Protein AF-A0AAU9WFD3-F1 (afdb_monomer)

Sequence (283 aa):
MDPLYLQWIHRYAFGHEILRGDVVNKHAELSRRIHCKEKLAIPGEMCPKLFSEISSCDLTEDGFSCPDIRRKGNTTLRQAQLVLTRILRVFDLISRKHNMPYWVRSGSLIGAIRHNGFIPWDDDIDIEIPLMYYIDFFEKFSRELPDDMFFQTTRTDVNYTYRLPKSLFNIWSVSDQRVGLHHHPRLPKVRDRSSCYKFCLKRGCAYHDGLQLDIFVVDSIPWGIFPLREMTFEGFNILVPNNWKSMIAAEYPQFMDLPEKELRLPKNMDIDPVHGCEELSKK

pLDDT: mean 85.44, std 13.97, range [40.59, 98.69]

Structure (mmCIF, N/CA/C/O backbone):
data_AF-A0AAU9WFD3-F1
#
_entry.id   AF-A0AAU9WFD3-F1
#
loop_
_atom_site.group_PDB
_atom_site.id
_atom_site.type_symbol
_atom_site.label_atom_id
_atom_site.label_alt_id
_atom_site.label_comp_id
_atom_site.label_asym_id
_atom_site.label_entity_id
_atom_site.label_seq_id
_atom_site.pdbx_PDB_ins_code
_atom_site.Cartn_x
_atom_site.Cartn_y
_atom_site.Cartn_z
_atom_site.occupancy
_atom_site.B_iso_or_equiv
_atom_site.auth_seq_id
_atom_site.auth_comp_id
_atom_site.auth_asym_id
_atom_site.auth_atom_id
_atom_site.pdbx_PDB_model_num
ATOM 1 N N . MET A 1 1 ? 14.184 -1.573 -24.171 1.00 56.62 1 MET A N 1
ATOM 2 C CA . MET A 1 1 ? 15.155 -1.566 -23.056 1.00 56.62 1 MET A CA 1
ATOM 3 C C . MET A 1 1 ? 16.338 -2.439 -23.438 1.00 56.62 1 MET A C 1
ATOM 5 O O . MET A 1 1 ? 16.120 -3.471 -24.060 1.00 56.62 1 MET A O 1
ATOM 9 N N . ASP A 1 2 ? 17.553 -2.006 -23.112 1.00 63.75 2 ASP A N 1
ATOM 10 C CA . ASP A 1 2 ? 18.796 -2.744 -23.371 1.00 63.75 2 ASP A CA 1
ATOM 11 C C . ASP A 1 2 ? 18.835 -4.051 -22.544 1.00 63.75 2 ASP A C 1
ATOM 13 O O . ASP A 1 2 ? 18.696 -3.982 -21.320 1.00 63.75 2 ASP A O 1
ATOM 17 N N . PRO A 1 3 ? 19.021 -5.236 -23.159 1.00 65.94 3 PRO A N 1
ATOM 18 C CA . PRO A 1 3 ? 19.163 -6.509 -22.447 1.00 65.94 3 PRO A CA 1
ATOM 19 C C . PRO A 1 3 ? 20.217 -6.501 -21.330 1.00 65.94 3 PRO A C 1
ATOM 21 O O . PRO A 1 3 ? 20.021 -7.171 -20.315 1.00 65.94 3 PRO A O 1
ATOM 24 N N . LEU A 1 4 ? 21.298 -5.725 -21.466 1.00 63.53 4 LEU A N 1
ATOM 25 C CA . LEU A 1 4 ? 22.323 -5.582 -20.427 1.00 63.53 4 LEU A CA 1
ATOM 26 C C . LEU A 1 4 ? 21.805 -4.806 -19.214 1.00 63.53 4 LEU A C 1
ATOM 28 O O . LEU A 1 4 ? 22.110 -5.170 -18.080 1.00 63.53 4 LEU A O 1
ATOM 32 N N . TYR A 1 5 ? 20.968 -3.791 -19.433 1.00 65.31 5 TYR A N 1
ATOM 33 C CA . TYR A 1 5 ? 20.292 -3.060 -18.360 1.00 65.31 5 TYR A CA 1
ATOM 34 C C . TYR A 1 5 ? 19.281 -3.951 -17.624 1.00 65.31 5 TYR A C 1
ATOM 36 O O . TYR A 1 5 ? 19.165 -3.876 -16.404 1.00 65.31 5 TYR A O 1
ATOM 44 N N . LEU A 1 6 ? 18.610 -4.865 -18.333 1.00 62.72 6 LEU A N 1
ATOM 45 C CA . LEU A 1 6 ? 17.705 -5.836 -17.706 1.00 62.72 6 LEU A CA 1
ATOM 46 C C . LEU A 1 6 ? 18.458 -6.862 -16.866 1.00 62.72 6 LEU A C 1
ATOM 48 O O . LEU A 1 6 ? 18.094 -7.115 -15.719 1.00 62.72 6 LEU A O 1
ATOM 52 N N . GLN A 1 7 ? 19.534 -7.423 -17.417 1.00 63.31 7 GLN A N 1
ATOM 53 C CA . GLN A 1 7 ? 20.422 -8.308 -16.670 1.00 63.31 7 GLN A CA 1
ATOM 54 C C . GLN A 1 7 ? 21.032 -7.589 -15.465 1.00 63.31 7 GLN A C 1
ATOM 56 O O . GLN A 1 7 ? 21.187 -8.208 -14.415 1.00 63.31 7 GLN A O 1
ATOM 61 N N . TRP A 1 8 ? 21.320 -6.290 -15.585 1.00 68.94 8 TRP A N 1
ATOM 62 C CA . TRP A 1 8 ? 21.744 -5.452 -14.470 1.00 68.94 8 TRP A CA 1
ATOM 63 C C . TRP A 1 8 ? 20.639 -5.335 -13.412 1.00 68.94 8 TRP A C 1
ATOM 65 O O . TRP A 1 8 ? 20.885 -5.701 -12.270 1.00 68.94 8 TRP A O 1
ATOM 75 N N . ILE A 1 9 ? 19.401 -4.953 -13.751 1.00 68.75 9 ILE A N 1
ATOM 76 C CA . ILE A 1 9 ? 18.326 -4.877 -12.744 1.00 68.75 9 ILE A CA 1
ATOM 77 C C . ILE A 1 9 ? 18.100 -6.239 -12.081 1.00 68.75 9 ILE A C 1
ATOM 79 O O . ILE A 1 9 ? 18.083 -6.305 -10.861 1.00 68.75 9 ILE A O 1
ATOM 83 N N . HIS A 1 10 ? 17.988 -7.337 -12.831 1.00 67.31 10 HIS A N 1
ATOM 84 C CA . HIS A 1 10 ? 17.802 -8.664 -12.229 1.00 67.31 10 HIS A CA 1
ATOM 85 C C . HIS A 1 10 ? 18.961 -9.050 -11.296 1.00 67.31 10 HIS A C 1
ATOM 87 O O . HIS A 1 10 ? 18.736 -9.570 -10.203 1.00 67.31 10 HIS A O 1
ATOM 93 N N . ARG A 1 11 ? 20.205 -8.752 -11.694 1.00 63.00 11 ARG A N 1
ATOM 94 C CA . ARG A 1 11 ? 21.406 -9.045 -10.901 1.00 63.00 11 ARG A CA 1
ATOM 95 C C . ARG A 1 11 ? 21.555 -8.137 -9.676 1.00 63.00 11 ARG A C 1
ATOM 97 O O . ARG A 1 11 ? 22.097 -8.588 -8.679 1.00 63.00 11 ARG A O 1
ATOM 104 N N . TYR A 1 12 ? 21.085 -6.892 -9.713 1.00 62.62 12 TYR A N 1
ATOM 105 C CA . TYR A 1 12 ? 21.300 -5.917 -8.632 1.00 62.62 12 TYR A CA 1
ATOM 106 C C . TYR A 1 12 ? 20.066 -5.658 -7.759 1.00 62.62 12 TYR A C 1
ATOM 108 O O . TYR A 1 12 ? 20.216 -5.259 -6.608 1.00 62.62 12 TYR A O 1
ATOM 116 N N . ALA A 1 13 ? 18.854 -5.904 -8.259 1.00 59.38 13 ALA A N 1
ATOM 117 C CA . ALA A 1 13 ? 17.634 -5.841 -7.458 1.00 59.38 13 ALA A CA 1
ATOM 118 C C . ALA A 1 13 ? 17.527 -7.029 -6.490 1.00 59.38 13 ALA A C 1
ATOM 120 O O . ALA A 1 13 ? 17.021 -6.855 -5.386 1.00 59.38 13 ALA A O 1
ATOM 121 N N . PHE A 1 14 ? 18.033 -8.207 -6.887 1.00 55.06 14 PHE A N 1
ATOM 122 C CA . PHE A 1 14 ? 17.939 -9.445 -6.097 1.00 55.06 14 PHE A CA 1
ATOM 123 C C . PHE A 1 14 ? 19.265 -10.204 -5.917 1.00 55.06 14 PHE A C 1
ATOM 125 O O . PHE A 1 14 ? 19.353 -11.062 -5.044 1.00 55.06 14 PHE A O 1
ATOM 132 N N . GLY A 1 15 ? 20.288 -9.942 -6.741 1.00 44.19 15 GLY A N 1
ATOM 133 C CA . GLY A 1 15 ? 21.426 -10.858 -6.924 1.00 44.19 15 GLY A CA 1
ATOM 134 C C . GLY A 1 15 ? 22.659 -10.645 -6.042 1.00 44.19 15 GLY A C 1
ATOM 135 O O . GLY A 1 15 ? 23.594 -11.428 -6.141 1.00 44.19 15 GLY A O 1
ATOM 136 N N . HIS A 1 16 ? 22.676 -9.671 -5.143 1.00 41.72 16 HIS A N 1
ATOM 137 C CA . HIS A 1 16 ? 23.606 -9.656 -4.014 1.00 41.72 16 HIS A CA 1
ATOM 138 C C . HIS A 1 16 ? 22.831 -9.080 -2.853 1.00 41.72 16 HIS A C 1
ATOM 140 O O . HIS A 1 16 ? 22.435 -7.927 -2.961 1.00 41.72 16 HIS A O 1
ATOM 146 N N . GLU A 1 17 ? 22.551 -9.920 -1.849 1.00 45.47 17 GLU A N 1
ATOM 147 C CA . GLU A 1 17 ? 21.955 -9.577 -0.555 1.00 45.47 17 GLU A CA 1
ATOM 148 C C . GLU A 1 17 ? 21.161 -8.265 -0.602 1.00 45.47 17 GLU A C 1
ATOM 150 O O . GLU A 1 17 ? 21.755 -7.194 -0.461 1.00 45.47 17 GLU A O 1
ATOM 155 N N . ILE A 1 18 ? 19.817 -8.325 -0.721 1.00 49.19 18 ILE A N 1
ATOM 156 C CA . ILE A 1 18 ? 18.984 -7.293 -0.065 1.00 49.19 18 ILE A CA 1
ATOM 157 C C . ILE A 1 18 ? 19.705 -7.050 1.245 1.00 49.19 18 ILE A C 1
ATOM 159 O O . ILE A 1 18 ? 19.868 -8.034 1.968 1.00 49.19 18 ILE A O 1
ATOM 163 N N . LEU A 1 19 ? 20.270 -5.856 1.457 1.00 43.94 19 LEU A N 1
ATOM 164 C CA . LEU A 1 19 ? 21.196 -5.621 2.559 1.00 43.94 19 LEU A CA 1
ATOM 165 C C . LEU A 1 19 ? 20.401 -5.850 3.848 1.00 43.94 19 LEU A C 1
ATOM 167 O O . LEU A 1 19 ? 19.782 -4.932 4.387 1.00 43.94 19 LEU A O 1
ATOM 171 N N . ARG A 1 20 ? 20.361 -7.111 4.298 1.00 43.75 20 ARG A N 1
ATOM 172 C CA . ARG A 1 20 ? 19.701 -7.620 5.494 1.00 43.75 20 ARG A CA 1
ATOM 173 C C . ARG A 1 20 ? 20.596 -7.167 6.631 1.00 43.75 20 ARG A C 1
ATOM 175 O O . ARG A 1 20 ? 21.380 -7.942 7.159 1.00 43.75 20 ARG A O 1
ATOM 182 N N . GLY A 1 21 ? 20.600 -5.872 6.902 1.00 40.59 21 GLY A N 1
ATOM 183 C CA . GLY A 1 21 ? 21.657 -5.293 7.723 1.00 40.59 21 GLY A CA 1
ATOM 184 C C . GLY A 1 21 ? 21.300 -3.956 8.329 1.00 40.59 21 GLY A C 1
ATOM 185 O O . GLY A 1 21 ? 21.542 -3.758 9.512 1.00 40.59 21 GLY A O 1
ATOM 186 N N . ASP A 1 22 ? 20.619 -3.090 7.587 1.00 43.22 22 ASP A N 1
ATOM 187 C CA . ASP A 1 22 ? 20.094 -1.857 8.158 1.00 43.22 22 ASP A CA 1
ATOM 188 C C . ASP A 1 22 ? 18.583 -1.971 8.234 1.00 43.22 22 ASP A C 1
ATOM 190 O O . ASP A 1 22 ? 17.865 -1.416 7.404 1.00 43.22 22 ASP A O 1
ATOM 194 N N . VAL A 1 23 ? 18.079 -2.675 9.249 1.00 50.28 23 VAL A N 1
ATOM 195 C CA . VAL A 1 23 ? 16.722 -2.384 9.699 1.00 50.28 23 VAL A CA 1
ATOM 196 C C . VAL A 1 23 ? 16.737 -0.892 10.042 1.00 50.28 23 VAL A C 1
ATOM 198 O O . VAL A 1 23 ? 17.334 -0.481 11.041 1.00 50.28 23 VAL A O 1
ATOM 201 N N . VAL A 1 24 ? 16.111 -0.060 9.204 1.00 52.28 24 VAL A N 1
ATOM 202 C CA . VAL A 1 24 ? 15.978 1.401 9.377 1.00 52.28 24 VAL A CA 1
ATOM 203 C C . VAL A 1 24 ? 15.056 1.718 10.577 1.00 52.28 24 VAL A C 1
ATOM 205 O O . VAL A 1 24 ? 14.385 2.738 10.641 1.00 52.28 24 VAL A O 1
ATOM 208 N N . ASN A 1 25 ? 15.028 0.850 11.590 1.00 55.38 25 ASN A N 1
ATOM 209 C CA . ASN A 1 25 ? 14.124 0.932 12.721 1.00 55.38 25 ASN A CA 1
ATOM 210 C C . ASN A 1 25 ? 14.578 1.929 13.775 1.00 55.38 25 ASN A C 1
ATOM 212 O O . ASN A 1 25 ? 13.722 2.436 14.477 1.00 55.38 25 ASN A O 1
ATOM 216 N N . LYS A 1 26 ? 15.865 2.281 13.912 1.00 62.06 26 LYS A N 1
ATOM 217 C CA . LYS A 1 26 ? 16.261 3.188 15.013 1.00 62.06 26 LYS A CA 1
ATOM 218 C C . LYS A 1 26 ? 15.554 4.545 14.943 1.00 62.06 26 LYS A C 1
ATOM 220 O O . LYS A 1 26 ? 15.085 5.044 15.962 1.00 62.06 26 LYS A O 1
ATOM 225 N N . HIS A 1 27 ? 15.456 5.131 13.749 1.00 62.72 27 HIS A N 1
ATOM 226 C CA . HIS A 1 27 ? 14.764 6.409 13.564 1.00 62.72 27 HIS A CA 1
ATOM 227 C C . HIS A 1 27 ? 13.246 6.258 13.667 1.00 62.72 27 HIS A C 1
ATOM 229 O O . HIS A 1 27 ? 12.604 7.075 14.322 1.00 62.72 27 HIS A O 1
ATOM 235 N N . ALA A 1 28 ? 12.689 5.201 13.080 1.00 64.44 28 ALA A N 1
ATOM 236 C CA . ALA A 1 28 ? 11.254 4.973 13.056 1.00 64.44 28 ALA A CA 1
ATOM 237 C C . ALA A 1 28 ? 10.694 4.548 14.427 1.00 64.44 28 ALA A C 1
ATOM 239 O O . ALA A 1 28 ? 9.653 5.037 14.852 1.00 64.44 28 ALA A O 1
ATOM 240 N N . GLU A 1 29 ? 11.418 3.730 15.195 1.00 72.56 29 GLU A N 1
ATOM 241 C CA . GLU A 1 29 ? 11.089 3.385 16.583 1.00 72.56 29 GLU A CA 1
ATOM 242 C C . GLU A 1 29 ? 11.171 4.603 17.502 1.00 72.56 29 GLU A C 1
ATOM 244 O O . GLU A 1 29 ? 10.292 4.798 18.344 1.00 72.56 29 GLU A O 1
ATOM 249 N N . LEU A 1 30 ? 12.204 5.439 17.346 1.00 71.94 30 LEU A N 1
ATOM 250 C CA . LEU A 1 30 ? 12.322 6.681 18.106 1.00 71.94 30 LEU A CA 1
ATOM 251 C C . LEU A 1 30 ? 11.175 7.637 17.762 1.00 71.94 30 LEU A C 1
ATOM 253 O O . LEU A 1 30 ? 10.525 8.162 18.665 1.00 71.94 30 LEU A O 1
ATOM 257 N N . SER A 1 31 ? 10.896 7.823 16.471 1.00 73.00 31 SER A N 1
ATOM 258 C CA . SER A 1 31 ? 9.812 8.682 15.996 1.00 73.00 31 SER A CA 1
ATOM 259 C C . SER A 1 31 ? 8.452 8.182 16.478 1.00 73.00 31 SER A C 1
ATOM 261 O O . SER A 1 31 ? 7.689 8.958 17.048 1.00 73.00 31 SER A O 1
ATOM 263 N N . ARG A 1 32 ? 8.196 6.870 16.397 1.00 78.12 32 ARG A N 1
ATOM 264 C CA . ARG A 1 32 ? 7.007 6.229 16.966 1.00 78.12 32 ARG A CA 1
ATOM 265 C C . ARG A 1 32 ? 6.902 6.536 18.462 1.00 78.12 32 ARG A C 1
ATOM 267 O O . ARG A 1 32 ? 5.897 7.086 18.891 1.00 78.12 32 ARG A O 1
ATOM 274 N N . ARG A 1 33 ? 7.952 6.313 19.262 1.00 78.81 33 ARG A N 1
ATOM 275 C CA . ARG A 1 33 ? 7.938 6.622 20.713 1.00 78.81 33 ARG A CA 1
ATOM 276 C C . ARG A 1 33 ? 7.606 8.083 21.033 1.00 78.81 33 ARG A C 1
ATOM 278 O O . ARG A 1 33 ? 6.971 8.341 22.056 1.00 78.81 33 ARG A O 1
ATOM 285 N N . ILE A 1 34 ? 8.050 9.022 20.199 1.00 83.44 34 ILE A N 1
ATOM 286 C CA . ILE A 1 34 ? 7.764 10.451 20.365 1.00 83.44 34 ILE A CA 1
ATOM 287 C C . ILE A 1 34 ? 6.308 10.740 19.972 1.00 83.44 34 ILE A C 1
ATOM 289 O O . ILE A 1 34 ? 5.548 11.271 20.779 1.00 83.44 34 ILE A O 1
ATOM 293 N N . HIS A 1 35 ? 5.898 10.333 18.770 1.00 87.06 35 HIS A N 1
ATOM 294 C CA . HIS A 1 35 ? 4.606 10.686 18.181 1.00 87.06 35 HIS A CA 1
ATOM 295 C C . HIS A 1 35 ? 3.413 9.923 18.769 1.00 87.06 35 HIS A C 1
ATOM 297 O O . HIS A 1 35 ? 2.300 10.442 18.732 1.00 87.06 35 HIS A O 1
ATOM 303 N N . CYS A 1 36 ? 3.597 8.736 19.361 1.00 88.19 36 CYS A N 1
ATOM 304 C CA . CYS A 1 36 ? 2.484 7.989 19.968 1.00 88.19 36 CYS A CA 1
ATOM 305 C C . CYS A 1 36 ? 1.842 8.706 21.167 1.00 88.19 36 CYS A C 1
ATOM 307 O O . CYS A 1 36 ? 0.765 8.306 21.603 1.00 88.19 36 CYS A O 1
ATOM 309 N N . LYS A 1 37 ? 2.495 9.736 21.725 1.00 87.31 37 LYS A N 1
ATOM 310 C CA . LYS A 1 37 ? 1.947 10.551 22.821 1.00 87.31 37 LYS A CA 1
ATOM 311 C C . LYS A 1 37 ? 0.943 11.601 22.341 1.00 87.31 37 LYS A C 1
ATOM 313 O O . LYS A 1 37 ? 0.194 12.141 23.153 1.00 87.31 37 LYS A O 1
ATOM 318 N N . GLU A 1 38 ? 0.932 11.889 21.044 1.00 89.50 38 GLU A N 1
ATOM 319 C CA . GLU A 1 38 ? 0.032 12.862 20.440 1.00 89.50 38 GLU A CA 1
ATOM 320 C C . GLU A 1 38 ? -1.401 12.324 20.344 1.00 89.50 38 GLU A C 1
ATOM 322 O O . GLU A 1 38 ? -1.645 11.116 20.302 1.00 89.50 38 GLU A O 1
ATOM 327 N N . LYS A 1 39 ? -2.374 13.237 20.269 1.00 86.94 39 LYS A N 1
ATOM 328 C CA . LYS A 1 39 ? -3.783 12.898 20.024 1.00 86.94 39 LYS A CA 1
ATOM 329 C C . LYS A 1 39 ? -4.209 13.352 18.636 1.00 86.94 39 LYS A C 1
ATOM 331 O O . LYS A 1 39 ? -3.939 14.487 18.243 1.00 86.94 39 LYS A O 1
ATOM 336 N N . LEU A 1 40 ? -4.949 12.497 17.937 1.00 87.50 40 LEU A N 1
ATOM 337 C CA . LEU A 1 40 ? -5.597 12.857 16.679 1.00 87.50 40 LEU A CA 1
ATOM 338 C C . LEU A 1 40 ? -6.769 13.820 16.911 1.00 87.50 40 LEU A C 1
ATOM 340 O O . LEU A 1 40 ? -7.361 13.861 17.991 1.00 87.50 40 LEU A O 1
ATOM 344 N N . ALA A 1 41 ? -7.073 14.636 15.899 1.00 86.31 41 ALA A N 1
ATOM 345 C CA . ALA A 1 41 ? -8.308 15.422 15.859 1.00 86.31 41 ALA A CA 1
ATOM 346 C C . ALA A 1 41 ? -9.533 14.553 15.527 1.00 86.31 41 ALA A C 1
ATOM 348 O O . ALA A 1 41 ? -10.650 14.882 15.912 1.00 86.31 41 ALA A O 1
ATOM 349 N N . ILE A 1 42 ? -9.307 13.440 14.832 1.00 85.94 42 ILE A N 1
ATOM 350 C CA . ILE A 1 42 ? -10.320 12.462 14.438 1.00 85.94 42 ILE A CA 1
ATOM 351 C C . ILE A 1 42 ? -10.327 11.253 15.384 1.00 85.94 42 ILE A C 1
ATOM 353 O O . ILE A 1 42 ? -9.318 10.994 16.048 1.00 85.94 42 ILE A O 1
ATOM 357 N N . PRO A 1 43 ? -11.425 10.474 15.433 1.00 88.44 43 PRO A N 1
ATOM 358 C CA . PRO A 1 43 ? -11.433 9.190 16.123 1.00 88.44 43 PRO A CA 1
ATOM 359 C C . PRO A 1 43 ? -10.325 8.272 15.591 1.00 88.44 43 PRO A C 1
ATOM 361 O O . PRO A 1 43 ? -10.263 7.991 14.393 1.00 88.44 43 PRO A O 1
ATOM 364 N N . GLY A 1 44 ? -9.469 7.776 16.483 1.00 89.75 44 GLY A N 1
ATOM 365 C CA . GLY A 1 44 ? -8.355 6.897 16.133 1.00 89.75 44 GLY A CA 1
ATOM 366 C C . GLY A 1 44 ? -7.194 7.005 17.111 1.00 89.75 44 GLY A C 1
ATOM 367 O O . GLY A 1 44 ? -7.248 7.741 18.096 1.00 89.75 44 GLY A O 1
ATOM 368 N N . GLU A 1 45 ? -6.129 6.269 16.814 1.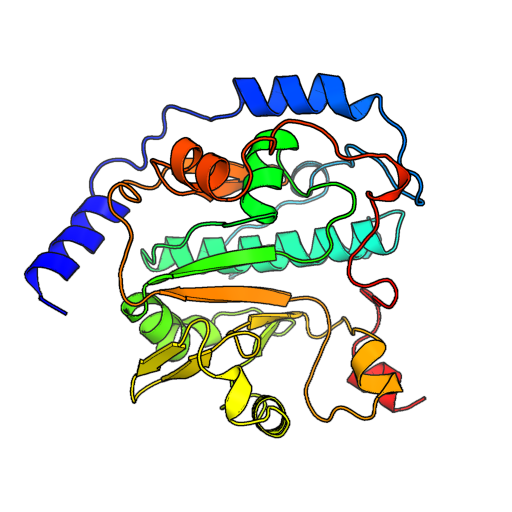00 91.94 45 GLU A N 1
ATOM 369 C CA . GLU A 1 45 ? -4.896 6.239 17.598 1.00 91.94 45 GLU A CA 1
ATOM 370 C C . GLU A 1 45 ? -3.724 6.676 16.714 1.00 91.94 45 GLU A C 1
ATOM 372 O O . GLU A 1 45 ? -3.663 6.310 15.544 1.00 91.94 45 GLU A O 1
ATOM 377 N N . MET A 1 46 ? -2.765 7.423 17.272 1.00 92.06 46 MET A N 1
ATOM 378 C CA . MET A 1 46 ? -1.526 7.779 16.557 1.00 92.06 46 MET A CA 1
ATOM 379 C C . MET A 1 46 ? -0.658 6.556 16.236 1.00 92.06 46 MET A C 1
ATOM 381 O O . MET A 1 46 ? 0.143 6.590 15.309 1.00 92.06 46 MET A O 1
ATOM 385 N N . CYS A 1 47 ? -0.780 5.496 17.034 1.00 92.12 47 CYS A N 1
ATOM 386 C CA . CYS A 1 47 ? 0.021 4.285 16.925 1.00 92.12 47 CYS A CA 1
ATOM 387 C C . CYS A 1 47 ? -0.834 3.062 17.263 1.00 92.12 47 CYS A C 1
ATOM 389 O O . CYS A 1 47 ? -0.675 2.496 18.348 1.00 92.12 47 CYS A O 1
ATOM 391 N N . PRO A 1 48 ? -1.749 2.659 16.370 1.00 94.31 48 PRO A N 1
ATOM 392 C CA . PRO A 1 48 ? -2.536 1.459 16.590 1.00 94.31 48 PRO A CA 1
ATOM 393 C C . PRO A 1 48 ? -1.632 0.220 16.644 1.00 94.31 48 PRO A C 1
ATOM 395 O O . PRO A 1 48 ? -0.487 0.238 16.164 1.00 94.31 48 PRO A O 1
ATOM 398 N N . LYS A 1 49 ? -2.172 -0.875 17.197 1.00 95.12 49 LYS A N 1
ATOM 399 C CA . LYS A 1 49 ? -1.570 -2.210 17.057 1.00 95.12 49 LYS A CA 1
ATOM 400 C C . LYS A 1 49 ? -1.321 -2.495 15.582 1.00 95.12 49 LYS A C 1
ATOM 402 O O . LYS A 1 49 ? -2.247 -2.359 14.777 1.00 95.12 49 LYS A O 1
ATOM 407 N N . LEU A 1 50 ? -0.094 -2.876 15.256 1.00 96.06 50 LEU A N 1
ATOM 408 C CA . LEU A 1 50 ? 0.337 -3.236 13.913 1.00 96.06 50 LEU A CA 1
ATOM 409 C C . LEU A 1 50 ? -0.449 -4.450 13.417 1.00 96.06 50 LEU A C 1
ATOM 411 O O . LEU A 1 50 ? -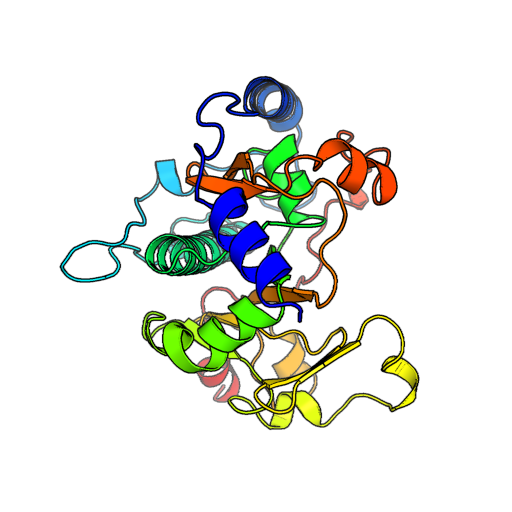0.905 -5.269 14.218 1.00 96.06 50 LEU A O 1
ATOM 415 N N . PHE A 1 51 ? -0.575 -4.604 12.101 1.00 98.12 51 PHE A N 1
ATOM 416 C CA . PHE A 1 51 ? -1.181 -5.804 11.524 1.00 98.12 51 PHE A CA 1
ATOM 417 C C . PHE A 1 51 ? -0.523 -7.079 12.068 1.00 98.12 51 PHE A C 1
ATOM 419 O O . PHE A 1 51 ? -1.239 -7.967 12.530 1.00 98.12 51 PHE A O 1
ATOM 426 N N . SER A 1 52 ? 0.816 -7.143 12.085 1.00 96.81 52 SER A N 1
ATOM 427 C CA . SER A 1 52 ? 1.558 -8.329 12.545 1.00 96.81 52 SER A CA 1
ATOM 428 C C . SER A 1 52 ? 1.366 -8.662 14.033 1.00 96.81 52 SER A C 1
ATOM 430 O O . SER A 1 52 ? 1.573 -9.800 14.445 1.00 96.81 52 SER A O 1
ATOM 432 N N . GLU A 1 53 ? 0.935 -7.691 14.846 1.00 96.75 53 GLU A N 1
ATOM 433 C CA . GLU A 1 53 ? 0.587 -7.901 16.259 1.00 96.75 53 GLU A CA 1
ATOM 434 C C . GLU A 1 53 ? -0.827 -8.486 16.432 1.00 96.75 53 GLU A C 1
ATOM 436 O O . GLU A 1 53 ? -1.194 -8.916 17.527 1.00 96.75 53 GLU A O 1
ATOM 441 N N . ILE A 1 54 ? -1.643 -8.469 15.373 1.00 97.69 54 ILE A N 1
ATOM 442 C CA . ILE A 1 54 ? -3.029 -8.951 15.364 1.00 97.69 54 ILE A CA 1
ATOM 443 C C . ILE A 1 54 ? -3.142 -10.275 14.593 1.00 97.69 54 ILE A C 1
ATOM 445 O O . ILE A 1 54 ? -3.920 -11.140 14.994 1.00 97.69 54 ILE A O 1
ATOM 449 N N . SER A 1 55 ? -2.406 -10.425 13.486 1.00 97.75 55 SER A N 1
ATOM 450 C CA . SER A 1 55 ? -2.446 -11.591 12.597 1.00 97.75 55 SER A CA 1
ATOM 451 C C . SER A 1 55 ? -1.163 -11.738 11.772 1.00 97.75 55 SER A C 1
ATOM 453 O O . SER A 1 55 ? -0.410 -10.786 11.609 1.00 97.75 55 SER A O 1
ATOM 455 N N . SER A 1 56 ? -0.944 -12.911 11.179 1.00 96.56 56 SER A N 1
ATOM 456 C CA . SER A 1 56 ? 0.065 -13.136 10.136 1.00 96.56 56 SER A CA 1
ATOM 457 C C . SER A 1 56 ? -0.504 -12.922 8.727 1.00 96.56 56 SER A C 1
ATOM 459 O O . SER A 1 56 ? -1.723 -12.846 8.546 1.00 96.56 56 SER A O 1
ATOM 461 N N . CYS A 1 57 ? 0.381 -12.787 7.736 1.00 97.12 57 CYS A N 1
ATOM 462 C CA . CYS A 1 57 ? 0.039 -12.792 6.314 1.00 97.12 57 CYS A CA 1
ATOM 463 C C . CYS A 1 57 ? 1.244 -13.269 5.499 1.00 97.12 57 CYS A C 1
ATOM 465 O O . CYS A 1 57 ? 2.197 -12.515 5.273 1.00 97.12 57 CYS A O 1
ATOM 467 N N . ASP A 1 58 ? 1.185 -14.530 5.073 1.00 96.31 58 ASP A N 1
ATOM 468 C CA . ASP A 1 58 ? 2.289 -15.242 4.434 1.00 96.31 58 ASP A CA 1
ATOM 469 C C . ASP A 1 58 ? 1.809 -16.084 3.246 1.00 96.31 58 ASP A C 1
ATOM 471 O O . ASP A 1 58 ? 0.632 -16.435 3.140 1.00 96.31 58 ASP A O 1
ATOM 475 N N . LEU A 1 59 ? 2.735 -16.405 2.341 1.00 94.81 59 LEU A N 1
ATOM 476 C CA . LEU A 1 59 ? 2.505 -17.331 1.237 1.00 94.81 59 LEU A CA 1
ATOM 477 C C . LEU A 1 59 ? 3.025 -18.714 1.640 1.00 94.81 59 LEU A C 1
ATOM 479 O O . LEU A 1 59 ? 4.212 -18.872 1.921 1.00 94.81 59 LEU A O 1
ATOM 483 N N . THR A 1 60 ? 2.129 -19.695 1.670 1.00 92.38 60 THR A N 1
ATOM 484 C CA . THR A 1 60 ? 2.400 -21.091 2.042 1.00 92.38 60 THR A CA 1
ATOM 485 C C . THR A 1 60 ? 2.271 -22.009 0.825 1.00 92.38 60 THR A C 1
ATOM 487 O O . THR A 1 60 ? 1.922 -21.549 -0.265 1.00 92.38 60 THR A O 1
ATOM 490 N N . GLU A 1 61 ? 2.531 -23.308 0.996 1.00 89.56 61 GLU A N 1
ATOM 491 C CA . GLU A 1 61 ? 2.312 -24.311 -0.059 1.00 89.56 61 GLU A CA 1
ATOM 492 C C . GLU A 1 61 ? 0.839 -24.375 -0.504 1.00 89.56 61 GLU A C 1
ATOM 494 O O . GLU A 1 61 ? 0.568 -24.523 -1.694 1.00 89.56 61 GLU A O 1
ATOM 499 N N . ASP A 1 62 ? -0.099 -24.145 0.423 1.00 90.06 62 ASP A N 1
ATOM 500 C CA . ASP A 1 62 ? -1.548 -24.134 0.175 1.00 90.06 62 ASP A CA 1
ATOM 501 C C . ASP A 1 62 ? -2.069 -22.778 -0.351 1.00 90.06 62 ASP A C 1
ATOM 503 O O . ASP A 1 62 ? -3.274 -22.573 -0.506 1.00 90.06 62 ASP A O 1
ATOM 507 N N . GLY A 1 63 ? -1.172 -21.824 -0.624 1.00 92.31 63 GLY A N 1
ATOM 508 C CA . GLY A 1 63 ? -1.508 -20.466 -1.053 1.00 92.31 63 GLY A CA 1
ATOM 509 C C . GLY A 1 63 ? -1.417 -19.431 0.072 1.00 92.31 63 GLY A C 1
ATOM 510 O O . GLY A 1 63 ? -0.634 -19.570 1.016 1.00 92.31 63 GLY A O 1
ATOM 511 N N . PHE A 1 64 ? -2.160 -18.328 -0.057 1.00 94.50 64 PHE A N 1
ATOM 512 C CA . PHE A 1 64 ? -2.079 -17.204 0.882 1.00 94.50 64 PHE A CA 1
ATOM 513 C C . PHE A 1 64 ? -2.753 -17.520 2.218 1.00 94.50 64 PHE A C 1
ATOM 515 O O . PHE A 1 64 ? -3.972 -17.641 2.301 1.00 94.50 64 PHE A O 1
ATOM 522 N N . SER A 1 65 ? -1.969 -17.505 3.292 1.00 95.94 65 SER A N 1
ATOM 523 C CA . SER A 1 65 ? -2.463 -17.441 4.667 1.00 95.94 65 SER A CA 1
ATOM 524 C C . SER A 1 65 ? -2.501 -15.980 5.119 1.00 95.94 65 SER A C 1
ATOM 526 O O . SER A 1 65 ? -1.708 -15.557 5.957 1.00 95.94 65 SER A O 1
ATOM 528 N N . CYS A 1 66 ? -3.409 -15.200 4.529 1.00 96.00 66 CYS A N 1
ATOM 529 C CA . CYS A 1 66 ? -3.580 -13.764 4.767 1.00 96.00 66 CYS A CA 1
ATOM 530 C C . CYS A 1 66 ? -5.051 -13.454 5.075 1.00 96.00 66 CYS A C 1
ATOM 532 O O . CYS A 1 66 ? -5.796 -13.099 4.156 1.00 96.00 66 CYS A O 1
ATOM 534 N N . PRO A 1 67 ? -5.513 -13.611 6.326 1.00 96.69 67 PRO A N 1
ATOM 535 C CA . PRO A 1 67 ? -6.909 -13.386 6.671 1.00 96.69 67 PRO A CA 1
ATOM 536 C C . PRO A 1 67 ? -7.276 -11.902 6.599 1.00 96.69 67 PRO A C 1
ATOM 538 O O . PRO A 1 67 ? -6.482 -11.015 6.917 1.00 96.69 67 PRO A O 1
ATOM 541 N N . ASP A 1 68 ? -8.521 -11.634 6.221 1.00 97.62 68 ASP A N 1
ATOM 542 C CA . ASP A 1 68 ? -9.107 -10.307 6.332 1.00 97.62 68 ASP A CA 1
ATOM 543 C C . ASP A 1 68 ? -9.474 -10.007 7.790 1.00 97.62 68 ASP A C 1
ATOM 545 O O . ASP A 1 68 ? -10.421 -10.558 8.355 1.00 97.62 68 ASP A O 1
ATOM 549 N N . ILE A 1 69 ? -8.707 -9.109 8.404 1.00 98.12 69 ILE A N 1
ATOM 550 C CA . ILE A 1 69 ? -8.881 -8.708 9.800 1.00 98.12 69 ILE A CA 1
ATOM 551 C C . ILE A 1 69 ? -9.469 -7.309 9.948 1.00 98.12 69 ILE A C 1
ATOM 553 O O . ILE A 1 69 ? -9.388 -6.737 11.036 1.00 98.12 69 ILE A O 1
ATOM 557 N N . ARG A 1 70 ? -10.090 -6.741 8.904 1.00 97.75 70 ARG A N 1
ATOM 558 C CA . ARG A 1 70 ? -10.565 -5.348 8.932 1.00 97.75 70 ARG A CA 1
ATOM 559 C C . ARG A 1 70 ? -11.438 -5.049 10.143 1.00 97.75 70 ARG A C 1
ATOM 561 O O . ARG A 1 70 ? -11.252 -4.033 10.795 1.00 97.75 70 ARG A O 1
ATOM 568 N N . ARG A 1 71 ? -12.299 -5.991 10.546 1.00 97.69 71 ARG A N 1
ATOM 569 C CA . ARG A 1 71 ? -13.199 -5.877 11.713 1.00 97.69 71 ARG A CA 1
ATOM 570 C C . ARG A 1 71 ? -12.483 -5.780 13.070 1.00 97.69 71 ARG A C 1
ATOM 572 O O . ARG A 1 71 ? -13.143 -5.516 14.068 1.00 97.69 71 ARG A O 1
ATOM 579 N N . LYS A 1 72 ? -11.162 -5.979 13.132 1.00 97.56 72 LYS A N 1
ATOM 580 C CA . LYS A 1 72 ? -10.338 -5.732 14.329 1.00 97.56 72 LYS A CA 1
ATOM 581 C C . LYS A 1 72 ? -9.979 -4.251 14.508 1.00 97.56 72 LYS A C 1
ATOM 583 O O . LYS A 1 72 ? -9.486 -3.879 15.568 1.00 97.56 72 LYS A O 1
ATOM 588 N N . GLY A 1 73 ? -10.209 -3.410 13.497 1.00 96.81 73 GLY A N 1
ATOM 589 C CA . GLY A 1 73 ? -10.022 -1.965 13.584 1.00 96.81 73 GLY A CA 1
ATOM 590 C C . GLY A 1 73 ? -11.156 -1.278 14.351 1.00 96.81 73 GLY A C 1
ATOM 591 O O . GLY A 1 73 ? -12.330 -1.459 14.025 1.00 96.81 73 GLY A O 1
ATOM 592 N N . ASN A 1 74 ? -10.797 -0.439 15.326 1.00 94.31 74 ASN A N 1
ATOM 593 C CA . ASN A 1 74 ? -11.754 0.305 16.161 1.00 94.31 74 ASN A CA 1
ATOM 594 C C . ASN A 1 74 ? -12.395 1.512 15.458 1.00 94.31 74 ASN A C 1
ATOM 596 O O . ASN A 1 74 ? -13.392 2.047 15.933 1.00 94.31 74 ASN A O 1
ATOM 600 N N . THR A 1 75 ? -11.823 1.964 14.344 1.00 95.25 75 THR A N 1
ATOM 601 C CA . THR A 1 75 ? -12.318 3.107 13.568 1.00 95.25 75 THR A CA 1
ATOM 602 C C . THR A 1 75 ? -12.382 2.743 12.098 1.00 95.25 75 THR A C 1
ATOM 604 O O . THR A 1 75 ? -11.611 1.898 11.647 1.00 95.25 75 THR A O 1
ATOM 607 N N . THR A 1 76 ? -13.253 3.400 11.331 1.00 95.38 76 THR A N 1
ATOM 608 C CA . THR A 1 76 ? -13.378 3.165 9.883 1.00 95.38 76 THR A CA 1
ATOM 609 C C . THR A 1 76 ? -12.032 3.291 9.170 1.00 95.38 76 THR A C 1
ATOM 611 O O . THR A 1 76 ? -11.675 2.438 8.363 1.00 95.38 76 THR A O 1
ATOM 614 N N . LEU A 1 77 ? -11.236 4.300 9.530 1.00 95.69 77 LEU A N 1
ATOM 615 C CA . LEU A 1 77 ? -9.901 4.479 8.969 1.00 95.69 77 LEU A CA 1
ATOM 616 C C . LEU A 1 77 ? -8.962 3.320 9.324 1.00 95.69 77 LEU A C 1
ATOM 618 O O . LEU A 1 77 ? -8.253 2.817 8.459 1.00 95.69 77 LEU A O 1
ATOM 622 N N . ARG A 1 78 ? -8.972 2.835 10.572 1.00 96.75 78 ARG A N 1
ATOM 623 C CA . ARG A 1 78 ? -8.117 1.697 10.927 1.00 96.75 78 ARG A CA 1
ATOM 624 C C . ARG A 1 78 ? -8.563 0.410 10.234 1.00 96.75 78 ARG A C 1
ATOM 626 O O . ARG A 1 78 ? -7.720 -0.391 9.847 1.00 96.75 78 ARG A O 1
ATOM 633 N N . GLN A 1 79 ? -9.867 0.209 10.059 1.00 97.81 79 GLN A N 1
ATOM 634 C CA . GLN A 1 79 ? -10.399 -0.920 9.289 1.00 97.81 79 GLN A CA 1
ATOM 635 C C . GLN A 1 79 ? -9.879 -0.874 7.846 1.00 97.81 79 GLN A C 1
ATOM 637 O O . GLN A 1 79 ? -9.396 -1.884 7.343 1.00 97.81 79 GLN A O 1
ATOM 642 N N . ALA A 1 80 ? -9.905 0.306 7.223 1.00 97.44 80 ALA A N 1
ATOM 643 C CA . ALA A 1 80 ? -9.334 0.556 5.906 1.00 97.44 80 ALA A CA 1
ATOM 644 C C . ALA A 1 80 ? -7.829 0.255 5.842 1.00 97.44 80 ALA A C 1
ATOM 646 O O . ALA A 1 80 ? -7.398 -0.536 5.007 1.00 97.44 80 ALA A O 1
ATOM 647 N N . GLN A 1 81 ? -7.043 0.801 6.770 1.00 98.06 81 GLN A N 1
ATOM 648 C CA . GLN A 1 81 ? -5.599 0.563 6.847 1.00 98.06 81 GLN A CA 1
ATOM 649 C C . GLN A 1 81 ? -5.256 -0.928 6.969 1.00 98.06 81 GLN A C 1
ATOM 651 O O . GLN A 1 81 ? -4.341 -1.387 6.298 1.00 98.06 81 GLN A O 1
ATOM 656 N N . LEU A 1 82 ? -6.011 -1.714 7.749 1.00 98.62 82 LEU A N 1
ATOM 657 C CA . LEU A 1 82 ? -5.784 -3.163 7.864 1.00 98.62 82 LEU A CA 1
ATOM 658 C C . LEU A 1 82 ? -6.008 -3.908 6.535 1.00 98.62 82 LEU A C 1
ATOM 660 O O . LEU A 1 82 ? -5.264 -4.839 6.222 1.00 98.62 82 LEU A O 1
ATOM 664 N N . VAL A 1 83 ? -6.999 -3.498 5.737 1.00 98.44 83 VAL A N 1
ATOM 665 C CA . VAL A 1 83 ? -7.216 -4.046 4.385 1.00 98.44 83 VAL A CA 1
ATOM 666 C C . VAL A 1 83 ? -6.082 -3.628 3.453 1.00 98.44 83 VAL A C 1
ATOM 668 O O . VAL A 1 83 ? -5.544 -4.470 2.739 1.00 98.44 83 VAL A O 1
ATOM 671 N N . LEU A 1 84 ? -5.675 -2.357 3.485 1.00 98.44 84 LEU A N 1
ATOM 672 C CA . LEU A 1 84 ? -4.578 -1.841 2.662 1.00 98.44 84 LEU A CA 1
ATOM 673 C C . LEU A 1 84 ? -3.248 -2.537 2.984 1.00 98.44 84 LEU A C 1
ATOM 675 O O . LEU A 1 84 ? -2.528 -2.921 2.063 1.00 98.44 84 LEU A O 1
ATOM 679 N N . THR A 1 85 ? -2.951 -2.798 4.265 1.00 98.69 85 THR A N 1
ATOM 680 C CA . THR A 1 85 ? -1.797 -3.619 4.667 1.00 98.69 85 THR A CA 1
ATOM 681 C C . THR A 1 85 ? -1.865 -5.008 4.050 1.00 98.69 85 THR A C 1
ATOM 683 O O . THR A 1 85 ? -0.863 -5.495 3.531 1.00 98.69 85 THR A O 1
ATOM 686 N N . ARG A 1 86 ? -3.039 -5.652 4.089 1.00 98.56 86 ARG A N 1
ATOM 687 C CA . ARG A 1 86 ? -3.227 -6.983 3.506 1.00 98.56 86 ARG A CA 1
ATOM 688 C C . ARG A 1 86 ? -3.005 -6.964 1.993 1.00 98.56 86 ARG A C 1
ATOM 690 O O . ARG A 1 86 ? -2.295 -7.833 1.497 1.00 98.56 86 ARG A O 1
ATOM 697 N N . ILE A 1 87 ? -3.553 -5.980 1.274 1.00 98.56 87 ILE A N 1
ATOM 698 C CA . ILE A 1 87 ? -3.336 -5.823 -0.174 1.00 98.56 87 ILE A CA 1
ATOM 699 C C . ILE A 1 87 ? -1.843 -5.661 -0.477 1.00 98.56 87 ILE A C 1
ATOM 701 O O . ILE A 1 87 ? -1.307 -6.387 -1.314 1.00 98.56 87 ILE A O 1
ATOM 705 N N . LEU A 1 88 ? -1.159 -4.753 0.226 1.00 98.69 88 LEU A N 1
ATOM 706 C CA . LEU A 1 88 ? 0.277 -4.535 0.052 1.00 98.69 88 LEU A CA 1
ATOM 707 C C . LEU A 1 88 ? 1.077 -5.807 0.313 1.00 98.69 88 LEU A C 1
ATOM 709 O O . LEU A 1 88 ? 1.978 -6.127 -0.455 1.00 98.69 88 LEU A O 1
ATOM 713 N N . ARG A 1 89 ? 0.762 -6.536 1.387 1.00 98.31 89 ARG A N 1
ATOM 714 C CA . ARG A 1 89 ? 1.493 -7.747 1.755 1.00 98.31 89 ARG A CA 1
ATOM 715 C C . ARG A 1 89 ? 1.265 -8.879 0.757 1.00 98.31 89 ARG A C 1
ATOM 717 O O . ARG A 1 89 ? 2.219 -9.561 0.402 1.00 98.31 89 ARG A O 1
ATOM 724 N N . VAL A 1 90 ? 0.041 -9.056 0.263 1.00 98.56 90 VAL A N 1
ATOM 725 C CA . VAL A 1 90 ? -0.245 -10.004 -0.826 1.00 98.56 90 VAL A CA 1
ATOM 726 C C . VAL A 1 90 ? 0.557 -9.637 -2.074 1.00 98.56 90 VAL A C 1
ATOM 728 O O . VAL A 1 90 ? 1.215 -10.503 -2.648 1.00 98.56 90 VAL A O 1
ATOM 731 N N . PHE A 1 91 ? 0.569 -8.357 -2.458 1.00 98.50 91 PHE A N 1
ATOM 732 C CA . PHE A 1 91 ? 1.373 -7.886 -3.584 1.00 98.50 91 PHE A CA 1
ATOM 733 C C . PHE A 1 91 ? 2.872 -8.144 -3.365 1.00 98.50 91 PHE A C 1
ATOM 735 O O . PHE A 1 91 ? 3.519 -8.709 -4.241 1.00 98.50 91 PHE A O 1
ATOM 742 N N . ASP A 1 92 ? 3.415 -7.803 -2.193 1.00 98.06 92 ASP A N 1
ATOM 743 C CA . ASP A 1 92 ? 4.816 -8.037 -1.810 1.00 98.06 92 ASP A CA 1
ATOM 744 C C . ASP A 1 92 ? 5.203 -9.519 -1.903 1.00 98.06 92 ASP A C 1
ATOM 746 O O . ASP A 1 92 ? 6.244 -9.856 -2.463 1.00 98.06 92 ASP A O 1
ATOM 750 N N . LEU A 1 93 ? 4.348 -10.422 -1.417 1.00 97.88 93 LEU A N 1
ATOM 751 C CA . LEU A 1 93 ? 4.570 -11.868 -1.489 1.00 97.88 93 LEU A CA 1
ATOM 752 C C . LEU A 1 93 ? 4.632 -12.370 -2.940 1.00 97.88 93 LEU A C 1
ATOM 754 O O . LEU A 1 93 ? 5.541 -13.131 -3.279 1.00 97.88 93 LEU A O 1
ATOM 758 N N . ILE A 1 94 ? 3.723 -11.909 -3.809 1.00 97.62 94 ILE A N 1
ATOM 759 C CA . ILE A 1 94 ? 3.770 -12.190 -5.257 1.00 97.62 94 ILE A CA 1
ATOM 760 C C . ILE A 1 94 ? 5.062 -11.623 -5.853 1.00 97.62 94 ILE A C 1
ATOM 762 O O . ILE A 1 94 ? 5.755 -12.296 -6.617 1.00 97.62 94 ILE A O 1
ATOM 766 N N . SER A 1 95 ? 5.419 -10.401 -5.464 1.00 96.25 95 SER A N 1
ATOM 767 C CA . SER A 1 95 ? 6.604 -9.711 -5.954 1.00 96.25 95 SER A CA 1
ATOM 768 C C . SER A 1 95 ? 7.881 -10.481 -5.631 1.00 96.25 95 SER A C 1
ATOM 770 O O . SER A 1 95 ? 8.703 -10.736 -6.509 1.00 96.25 95 SER A O 1
ATOM 772 N N . ARG A 1 96 ? 8.026 -10.920 -4.379 1.00 94.56 96 ARG A N 1
ATOM 773 C CA . ARG A 1 96 ? 9.172 -11.701 -3.903 1.00 94.56 96 ARG A CA 1
ATOM 774 C C . ARG A 1 96 ? 9.225 -13.082 -4.546 1.00 94.56 96 ARG A C 1
ATOM 776 O O . ARG A 1 96 ? 10.302 -13.497 -4.963 1.00 94.56 96 ARG A O 1
ATOM 783 N N . LYS A 1 97 ? 8.082 -13.763 -4.691 1.00 95.06 97 LYS A N 1
ATOM 784 C CA . LYS A 1 97 ? 7.984 -15.058 -5.387 1.00 95.06 97 LYS A CA 1
ATOM 785 C C . LYS A 1 97 ? 8.548 -14.987 -6.809 1.00 95.06 97 LYS A C 1
ATOM 787 O O . LYS A 1 97 ? 9.226 -15.914 -7.243 1.00 95.06 97 LYS A O 1
ATOM 792 N N . HIS A 1 98 ? 8.290 -13.884 -7.512 1.00 93.56 98 HIS A N 1
ATOM 793 C CA . HIS A 1 98 ? 8.664 -13.712 -8.920 1.00 93.56 98 HIS A CA 1
ATOM 794 C C . HIS A 1 98 ? 9.912 -12.856 -9.147 1.00 93.56 98 HIS A C 1
ATOM 796 O O . HIS A 1 98 ? 10.218 -12.534 -10.293 1.00 93.56 98 HIS A O 1
ATOM 802 N N . ASN A 1 99 ? 10.651 -12.495 -8.090 1.00 91.25 99 ASN A N 1
ATOM 803 C CA . ASN A 1 99 ? 11.789 -11.568 -8.170 1.00 91.25 99 ASN A CA 1
ATOM 804 C C . ASN A 1 99 ? 11.433 -10.297 -8.961 1.00 91.25 99 ASN A C 1
ATOM 806 O O . ASN A 1 99 ? 12.152 -9.853 -9.860 1.00 91.25 99 ASN A O 1
ATOM 810 N N . MET A 1 100 ? 10.271 -9.741 -8.638 1.00 93.12 100 MET A N 1
ATOM 811 C CA . MET A 1 100 ? 9.726 -8.530 -9.219 1.00 93.12 100 MET A CA 1
ATOM 812 C C . MET A 1 100 ? 10.044 -7.371 -8.265 1.00 93.12 100 MET A C 1
ATOM 814 O O . MET A 1 100 ? 9.581 -7.387 -7.124 1.00 93.12 100 MET A O 1
ATOM 818 N N . PRO A 1 101 ? 10.881 -6.393 -8.642 1.00 93.62 101 PRO A N 1
ATOM 819 C CA . PRO A 1 101 ? 11.176 -5.262 -7.788 1.00 93.62 101 PRO A CA 1
ATOM 820 C C . PRO A 1 101 ? 10.015 -4.271 -7.816 1.00 93.62 101 PRO A C 1
ATOM 822 O O . PRO A 1 101 ? 9.489 -3.925 -8.874 1.00 93.62 101 PRO A O 1
ATOM 825 N N . TYR A 1 102 ? 9.679 -3.777 -6.637 1.00 96.19 102 TYR A N 1
ATOM 826 C CA . TYR A 1 102 ? 8.794 -2.644 -6.415 1.00 96.19 102 TYR A CA 1
ATOM 827 C C . TYR A 1 102 ? 9.334 -1.865 -5.214 1.00 96.19 102 TYR A C 1
ATOM 829 O O . TYR A 1 102 ? 10.218 -2.354 -4.504 1.00 96.19 102 TYR A O 1
ATOM 837 N N . TRP A 1 103 ? 8.815 -0.671 -4.963 1.00 96.31 103 TRP A N 1
ATOM 838 C CA . TRP A 1 103 ? 9.075 0.027 -3.707 1.00 96.31 103 TRP A CA 1
ATOM 839 C C . TRP A 1 103 ? 7.906 0.921 -3.314 1.00 96.31 103 TRP A C 1
ATOM 841 O O . TRP A 1 103 ? 7.192 1.418 -4.180 1.00 96.31 103 TRP A O 1
ATOM 851 N N . VAL A 1 104 ? 7.706 1.147 -2.014 1.00 96.50 104 VAL A N 1
ATOM 852 C CA . VAL A 1 104 ? 6.751 2.174 -1.556 1.00 96.50 104 VAL A CA 1
ATOM 853 C C . VAL A 1 104 ? 7.275 3.580 -1.843 1.00 96.50 104 VAL A C 1
ATOM 855 O O . VAL A 1 104 ? 8.486 3.825 -1.805 1.00 96.50 104 VAL A O 1
ATOM 858 N N . ARG A 1 105 ? 6.359 4.515 -2.105 1.00 93.69 105 ARG A N 1
ATOM 859 C CA . ARG A 1 105 ? 6.676 5.915 -2.436 1.00 93.69 105 ARG A CA 1
ATOM 860 C C . ARG A 1 105 ? 5.871 6.911 -1.601 1.00 93.69 105 ARG A C 1
ATOM 862 O O . ARG A 1 105 ? 4.982 6.523 -0.849 1.00 93.69 105 ARG A O 1
ATOM 869 N N . SER A 1 106 ? 6.203 8.194 -1.756 1.00 92.88 106 SER A N 1
ATOM 870 C CA . SER A 1 106 ? 5.429 9.343 -1.264 1.00 92.88 106 SER A CA 1
ATOM 871 C C . SER A 1 106 ? 4.929 9.167 0.187 1.00 92.88 106 SER A C 1
ATOM 873 O O . SER A 1 106 ? 5.744 8.882 1.070 1.00 92.88 106 SER A O 1
ATOM 875 N N . GLY A 1 107 ? 3.628 9.330 0.463 1.00 94.75 107 GLY A N 1
ATOM 876 C CA . GLY A 1 107 ? 3.062 9.247 1.818 1.00 94.75 107 GLY A CA 1
ATOM 877 C C . GLY A 1 107 ? 3.290 7.894 2.497 1.00 94.75 107 GLY A C 1
ATOM 878 O O . GLY A 1 107 ? 3.672 7.843 3.669 1.00 94.75 107 GLY A O 1
ATOM 879 N N . SER A 1 108 ? 3.192 6.798 1.742 1.00 96.62 108 SER A N 1
ATOM 880 C CA . SER A 1 108 ? 3.426 5.441 2.250 1.00 96.62 108 SER A CA 1
ATOM 881 C C . SER A 1 108 ? 4.872 5.223 2.702 1.00 96.62 108 SER A C 1
ATOM 883 O O . SER A 1 108 ? 5.114 4.610 3.744 1.00 96.62 108 SER A O 1
ATOM 885 N N . LEU A 1 109 ? 5.841 5.782 1.967 1.00 95.88 109 LEU A N 1
ATOM 886 C CA . LEU A 1 109 ? 7.251 5.769 2.360 1.00 95.88 109 LEU A CA 1
ATOM 887 C C . LEU A 1 109 ? 7.488 6.605 3.629 1.00 95.88 109 LEU A C 1
ATOM 889 O O . LEU A 1 109 ? 8.189 6.149 4.531 1.00 95.88 109 LEU A O 1
ATOM 893 N N . ILE A 1 110 ? 6.871 7.788 3.750 1.00 95.06 110 ILE A N 1
ATOM 894 C CA . ILE A 1 110 ? 6.933 8.591 4.989 1.00 95.06 110 ILE A CA 1
ATOM 895 C C . ILE A 1 110 ? 6.357 7.802 6.165 1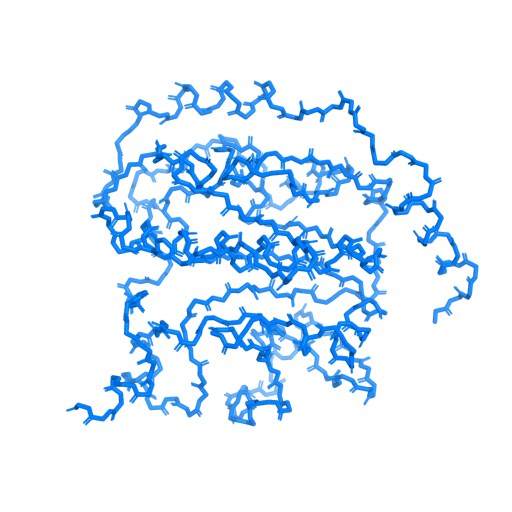.00 95.06 110 ILE A C 1
ATOM 897 O O . ILE A 1 110 ? 6.952 7.793 7.241 1.00 95.06 110 ILE A O 1
ATOM 901 N N . GLY A 1 111 ? 5.227 7.122 5.969 1.00 94.88 111 GLY A N 1
ATOM 902 C CA . GLY A 1 111 ? 4.624 6.254 6.975 1.00 94.88 111 GLY A CA 1
ATOM 903 C C . GLY A 1 111 ? 5.596 5.180 7.468 1.00 94.88 111 GLY A C 1
ATOM 904 O O . GLY A 1 111 ? 5.826 5.066 8.678 1.00 94.88 111 GLY A O 1
ATOM 905 N N . ALA A 1 112 ? 6.227 4.448 6.546 1.00 93.62 112 ALA A N 1
ATOM 906 C CA . ALA A 1 112 ? 7.238 3.448 6.886 1.00 93.62 112 ALA A CA 1
ATOM 907 C C . ALA A 1 112 ? 8.370 4.060 7.735 1.00 93.62 112 ALA A C 1
ATOM 909 O O . ALA A 1 112 ? 8.696 3.540 8.801 1.00 93.62 112 ALA A O 1
ATOM 910 N N . ILE A 1 113 ? 8.901 5.218 7.322 1.00 91.94 113 ILE A N 1
ATOM 911 C CA . ILE A 1 113 ? 10.031 5.884 7.990 1.00 91.94 113 ILE A CA 1
ATOM 912 C C . ILE A 1 113 ? 9.654 6.467 9.361 1.00 91.94 113 ILE A C 1
ATOM 914 O O . ILE A 1 113 ? 10.459 6.441 10.291 1.00 91.94 113 ILE A O 1
ATOM 918 N N . ARG A 1 114 ? 8.462 7.055 9.489 1.00 91.50 114 ARG A N 1
ATOM 919 C CA . ARG A 1 114 ? 8.072 7.870 10.652 1.00 91.50 114 ARG A CA 1
ATOM 920 C C . ARG A 1 114 ? 7.224 7.104 11.667 1.00 91.50 114 ARG A C 1
ATOM 922 O O . ARG A 1 114 ? 7.279 7.398 12.858 1.00 91.50 114 ARG A O 1
ATOM 929 N N . HIS A 1 115 ? 6.435 6.133 11.216 1.00 91.75 115 HIS A N 1
ATOM 930 C CA . HIS A 1 115 ? 5.426 5.458 12.037 1.00 91.75 115 HIS A CA 1
ATOM 931 C C . HIS A 1 115 ? 5.584 3.932 12.109 1.00 91.75 115 HIS A C 1
ATOM 933 O O . HIS A 1 115 ? 4.860 3.303 12.890 1.00 91.75 115 HIS A O 1
ATOM 939 N N . ASN A 1 116 ? 6.522 3.328 11.364 1.00 92.50 116 ASN A N 1
ATOM 940 C CA . ASN A 1 116 ? 6.585 1.874 11.136 1.00 92.50 116 ASN A CA 1
ATOM 941 C C . ASN A 1 116 ? 5.270 1.314 10.556 1.00 92.50 116 ASN A C 1
ATOM 943 O O . ASN A 1 116 ? 4.859 0.200 10.883 1.00 92.50 116 ASN A O 1
ATOM 947 N N . GLY A 1 117 ? 4.556 2.097 9.750 1.00 94.44 117 GLY A N 1
ATOM 948 C CA . GLY A 1 117 ? 3.211 1.770 9.274 1.00 94.44 117 GLY A CA 1
ATOM 949 C C . GLY A 1 117 ? 2.563 2.975 8.609 1.00 94.44 117 GLY A C 1
ATOM 950 O O . GLY A 1 117 ? 3.261 3.822 8.066 1.00 94.44 117 GLY A O 1
ATOM 951 N N . PHE A 1 118 ? 1.243 3.093 8.658 1.00 96.25 118 PHE A N 1
ATOM 952 C CA . PHE A 1 118 ? 0.569 4.253 8.070 1.00 96.25 118 PHE A CA 1
ATOM 953 C C . PHE A 1 118 ? 0.911 5.564 8.786 1.00 96.25 118 PHE A C 1
ATOM 955 O O . PHE A 1 118 ? 1.104 5.605 10.006 1.00 96.25 118 PHE A O 1
ATOM 962 N N . ILE A 1 119 ? 0.891 6.669 8.035 1.00 95.44 119 ILE A N 1
ATOM 963 C CA . ILE A 1 119 ? 0.604 7.967 8.648 1.00 95.44 119 ILE A CA 1
ATOM 964 C C . ILE A 1 119 ? -0.815 7.863 9.246 1.00 95.44 119 ILE A C 1
ATOM 966 O O . ILE A 1 119 ? -1.720 7.401 8.557 1.00 95.44 119 ILE A O 1
ATOM 970 N N . PRO A 1 120 ? -1.063 8.257 10.509 1.00 94.94 120 PRO A N 1
ATOM 971 C CA . PRO A 1 120 ? -2.277 7.819 11.209 1.00 94.94 120 PRO A CA 1
ATOM 972 C C . PRO A 1 120 ? -3.605 8.292 10.608 1.00 94.94 120 PRO A C 1
ATOM 974 O O . PRO A 1 120 ? -4.637 7.688 10.883 1.00 94.94 120 PRO A O 1
ATOM 977 N N . TRP A 1 121 ? -3.582 9.364 9.817 1.00 94.50 121 TRP A N 1
ATOM 978 C CA . TRP A 1 121 ? -4.739 9.910 9.104 1.00 94.50 121 TRP A CA 1
ATOM 979 C C . TRP A 1 121 ? -4.763 9.545 7.613 1.00 94.50 121 TRP A C 1
ATOM 981 O O . TRP A 1 121 ? -5.648 10.006 6.911 1.00 94.50 121 TRP A O 1
ATOM 991 N N . ASP A 1 122 ? -3.820 8.742 7.133 1.00 95.56 122 ASP A N 1
ATOM 992 C CA . ASP A 1 122 ? -3.687 8.368 5.724 1.00 95.56 122 ASP A CA 1
ATOM 993 C C . ASP A 1 122 ? -4.536 7.138 5.387 1.00 95.56 122 ASP A C 1
ATOM 995 O O . ASP A 1 122 ? -4.703 6.238 6.225 1.00 95.56 122 ASP A O 1
ATOM 999 N N . ASP A 1 123 ? -5.106 7.130 4.184 1.00 93.31 123 ASP A N 1
ATOM 1000 C CA . ASP A 1 123 ? -6.155 6.201 3.746 1.00 93.31 123 ASP A CA 1
ATOM 1001 C C . ASP A 1 123 ? -5.890 5.546 2.381 1.00 93.31 123 ASP A C 1
ATOM 1003 O O . ASP A 1 123 ? -6.757 4.834 1.870 1.00 93.31 123 ASP A O 1
ATOM 1007 N N . ASP A 1 124 ? -4.710 5.749 1.797 1.00 93.88 124 ASP A N 1
ATOM 1008 C CA . ASP A 1 124 ? -4.252 5.081 0.582 1.00 93.88 124 ASP A CA 1
ATOM 1009 C C . ASP A 1 124 ? -2.840 4.496 0.759 1.00 93.88 124 ASP A C 1
ATOM 1011 O O . ASP A 1 124 ? -2.204 4.611 1.813 1.00 93.88 124 ASP A O 1
ATOM 1015 N N . ILE A 1 125 ? -2.394 3.724 -0.234 1.00 96.50 125 ILE A N 1
ATOM 1016 C CA . ILE A 1 125 ? -1.033 3.205 -0.259 1.00 96.50 125 ILE A CA 1
ATOM 1017 C C . ILE A 1 125 ? -0.489 3.174 -1.683 1.00 96.50 125 ILE A C 1
ATOM 1019 O O . ILE A 1 125 ? -1.119 2.619 -2.583 1.00 96.50 125 ILE A O 1
ATOM 1023 N N . ASP A 1 126 ? 0.702 3.736 -1.862 1.00 96.00 126 ASP A N 1
ATOM 1024 C CA . ASP A 1 126 ? 1.334 3.953 -3.155 1.00 96.00 126 ASP A CA 1
ATOM 1025 C C . ASP A 1 126 ? 2.637 3.156 -3.281 1.00 96.00 126 ASP A C 1
ATOM 1027 O O . ASP A 1 126 ? 3.532 3.222 -2.426 1.00 96.00 126 ASP A O 1
ATOM 1031 N N . ILE A 1 127 ? 2.792 2.468 -4.410 1.00 97.31 127 ILE A N 1
ATOM 1032 C CA . ILE A 1 127 ? 4.044 1.828 -4.815 1.00 97.31 127 ILE A CA 1
ATOM 1033 C C . ILE A 1 127 ? 4.479 2.273 -6.205 1.00 97.31 127 ILE A C 1
ATOM 1035 O O . ILE A 1 127 ? 3.665 2.685 -7.028 1.00 97.31 127 ILE A O 1
ATOM 1039 N N . GLU A 1 128 ? 5.766 2.118 -6.491 1.00 94.81 128 GLU A N 1
ATOM 1040 C CA . GLU A 1 128 ? 6.309 2.167 -7.844 1.00 94.81 128 GLU A CA 1
ATOM 1041 C C . GLU A 1 128 ? 6.779 0.793 -8.294 1.00 94.81 128 GLU A C 1
ATOM 1043 O O . GLU A 1 128 ? 7.282 -0.012 -7.505 1.00 94.81 128 GLU A O 1
ATOM 1048 N N . ILE A 1 129 ? 6.645 0.553 -9.592 1.00 94.06 129 ILE A N 1
ATOM 1049 C CA . ILE A 1 129 ? 7.113 -0.655 -10.258 1.00 94.06 129 ILE A CA 1
ATOM 1050 C C . ILE A 1 129 ? 7.686 -0.293 -11.635 1.00 94.06 129 ILE A C 1
ATOM 1052 O O . ILE A 1 129 ? 7.074 0.490 -12.373 1.00 94.06 129 ILE A O 1
ATOM 1056 N N . PRO A 1 130 ? 8.841 -0.849 -12.042 1.00 92.19 130 PRO A N 1
ATOM 1057 C CA . PRO A 1 130 ? 9.336 -0.618 -13.390 1.00 92.19 130 PRO A CA 1
ATOM 1058 C C . PRO A 1 130 ? 8.429 -1.272 -14.442 1.00 92.19 130 PRO A C 1
ATOM 1060 O O . PRO A 1 130 ? 7.968 -2.400 -14.263 1.00 92.19 130 PRO A O 1
ATOM 1063 N N . LEU A 1 131 ? 8.225 -0.594 -15.573 1.00 91.06 131 LEU A N 1
ATOM 1064 C CA . LEU A 1 131 ? 7.290 -0.972 -16.640 1.00 91.06 131 LEU A CA 1
ATOM 1065 C C . LEU A 1 131 ? 7.399 -2.440 -17.060 1.00 91.06 131 LEU A C 1
ATOM 1067 O O . LEU A 1 131 ? 6.392 -3.121 -17.193 1.00 91.06 131 LEU A O 1
ATOM 1071 N N . MET A 1 132 ? 8.614 -2.952 -17.237 1.00 88.50 132 MET A N 1
ATOM 1072 C CA . MET A 1 132 ? 8.833 -4.349 -17.628 1.00 88.50 132 MET A CA 1
ATOM 1073 C C . MET A 1 132 ? 8.232 -5.360 -16.639 1.00 88.50 132 MET A C 1
ATOM 1075 O O . MET A 1 132 ? 7.605 -6.327 -17.052 1.00 88.50 132 MET A O 1
ATOM 1079 N N . TYR A 1 133 ? 8.376 -5.100 -15.342 1.00 93.06 133 TYR A N 1
ATOM 1080 C CA . TYR A 1 133 ? 7.898 -5.964 -14.268 1.00 93.06 133 TYR A CA 1
ATOM 1081 C C . TYR A 1 133 ? 6.403 -5.804 -14.059 1.00 93.06 133 TYR A C 1
ATOM 1083 O O . TYR A 1 133 ? 5.692 -6.772 -13.806 1.00 93.06 133 TYR A O 1
ATOM 1091 N N . TYR A 1 134 ? 5.911 -4.583 -14.247 1.00 93.56 134 TYR A N 1
ATOM 1092 C CA . TYR A 1 134 ? 4.486 -4.331 -14.322 1.00 93.56 134 TYR A CA 1
ATOM 1093 C C . TYR A 1 134 ? 3.824 -5.115 -15.460 1.00 93.56 134 TYR A C 1
ATOM 1095 O O . TYR A 1 134 ? 2.736 -5.644 -15.268 1.00 93.56 134 TYR A O 1
ATOM 1103 N N . ILE A 1 135 ? 4.469 -5.235 -16.623 1.00 92.50 135 ILE A N 1
ATOM 1104 C CA . ILE A 1 135 ? 3.937 -6.027 -17.740 1.00 92.50 135 ILE A CA 1
ATOM 1105 C C . ILE A 1 135 ? 3.854 -7.507 -17.368 1.00 92.50 135 ILE A C 1
ATOM 1107 O O . ILE A 1 135 ? 2.823 -8.130 -17.610 1.00 92.50 135 ILE A O 1
ATOM 1111 N N . ASP A 1 136 ? 4.880 -8.053 -16.713 1.00 93.44 136 ASP A N 1
ATOM 1112 C CA . ASP A 1 136 ? 4.824 -9.425 -16.205 1.00 93.44 136 ASP A CA 1
ATOM 1113 C C . ASP A 1 136 ? 3.716 -9.600 -15.153 1.00 93.44 136 ASP A C 1
ATOM 1115 O O . ASP A 1 136 ? 2.947 -10.563 -15.220 1.00 93.44 136 ASP A O 1
ATOM 1119 N N . PHE A 1 137 ? 3.555 -8.647 -14.229 1.00 95.31 137 PHE A N 1
ATOM 1120 C CA . PHE A 1 137 ? 2.440 -8.664 -13.282 1.00 95.31 137 PHE A CA 1
ATOM 1121 C C . PHE A 1 137 ? 1.093 -8.647 -14.005 1.00 95.31 137 PHE A C 1
ATOM 1123 O O . PHE A 1 137 ? 0.232 -9.485 -13.742 1.00 95.31 137 PHE A O 1
ATOM 1130 N N . PHE A 1 138 ? 0.929 -7.731 -14.956 1.00 93.12 138 PHE A N 1
ATOM 1131 C CA . PHE A 1 138 ? -0.286 -7.560 -15.732 1.00 93.12 138 PHE A CA 1
ATOM 1132 C C . PHE A 1 138 ? -0.667 -8.849 -16.467 1.00 93.12 138 PHE A C 1
ATOM 1134 O O . PHE A 1 138 ? -1.793 -9.323 -16.328 1.00 93.12 138 PHE A O 1
ATOM 1141 N N . GLU A 1 139 ? 0.264 -9.421 -17.232 1.00 92.06 139 GLU A N 1
ATOM 1142 C CA . GLU A 1 139 ? -0.006 -10.553 -18.120 1.00 92.06 139 GLU A CA 1
ATOM 1143 C C . GLU A 1 139 ? -0.042 -11.897 -17.384 1.00 92.06 139 GLU A C 1
ATOM 1145 O O . GLU A 1 139 ? -0.732 -12.817 -17.829 1.00 92.06 139 GLU A O 1
ATOM 1150 N N . LYS A 1 140 ? 0.716 -12.039 -16.286 1.00 94.00 140 LYS A N 1
ATOM 1151 C CA . LYS A 1 140 ? 1.015 -13.356 -15.705 1.00 94.00 140 LYS A CA 1
ATOM 1152 C C . LYS A 1 140 ? 0.716 -13.476 -14.224 1.00 94.00 140 LYS A C 1
ATOM 1154 O O . LYS A 1 140 ? 0.247 -14.542 -13.840 1.00 94.00 140 LYS A O 1
ATOM 1159 N N . PHE A 1 141 ? 1.010 -12.477 -13.396 1.00 95.69 141 PHE A N 1
ATOM 1160 C CA . PHE A 1 141 ? 0.989 -12.665 -11.935 1.00 95.69 141 PHE A CA 1
ATOM 1161 C C . PHE A 1 141 ? -0.260 -12.095 -11.259 1.00 95.69 141 PHE A C 1
ATOM 1163 O O . PHE A 1 141 ? -0.618 -12.531 -10.172 1.00 95.69 141 PHE A O 1
ATOM 1170 N N . SER A 1 142 ? -0.989 -11.195 -11.920 1.00 95.38 142 SER A N 1
ATOM 1171 C CA . SER A 1 142 ? -2.234 -10.608 -11.408 1.00 95.38 142 SER A CA 1
ATOM 1172 C C . SER A 1 142 ? -3.329 -11.648 -11.140 1.00 95.38 142 SER A C 1
ATOM 1174 O O . SER A 1 142 ? -4.135 -11.473 -10.233 1.00 95.38 142 SER A O 1
ATOM 1176 N N . ARG A 1 143 ? -3.330 -12.768 -11.874 1.00 94.56 143 ARG A N 1
ATOM 1177 C CA . ARG A 1 143 ? -4.221 -13.922 -11.642 1.00 94.56 143 ARG A CA 1
ATOM 1178 C C . ARG A 1 143 ? -3.913 -14.717 -10.369 1.00 94.56 143 ARG A C 1
ATOM 1180 O O . ARG A 1 143 ? -4.683 -15.602 -10.030 1.00 94.56 143 ARG A O 1
ATOM 1187 N N . GLU A 1 144 ? -2.779 -14.461 -9.716 1.00 96.44 144 GLU A N 1
ATOM 1188 C CA . GLU A 1 144 ? -2.440 -15.076 -8.427 1.00 96.44 144 GLU A CA 1
ATOM 1189 C C . GLU A 1 144 ? -3.030 -14.299 -7.248 1.00 96.44 144 GLU A C 1
ATOM 1191 O O . GLU A 1 144 ? -2.933 -14.758 -6.116 1.00 96.44 144 GLU A O 1
ATOM 1196 N N . LEU A 1 145 ? -3.632 -13.128 -7.484 1.00 97.31 145 LEU A N 1
ATOM 1197 C CA . LEU A 1 145 ? -4.351 -12.413 -6.437 1.00 97.31 145 LEU A CA 1
ATOM 1198 C C . LEU A 1 145 ? -5.468 -13.302 -5.858 1.00 97.31 145 LEU A C 1
ATOM 1200 O O . LEU A 1 145 ? -6.147 -13.987 -6.624 1.00 97.31 145 LEU A O 1
ATOM 1204 N N . PRO A 1 146 ? -5.695 -13.269 -4.533 1.00 96.44 146 PRO A N 1
ATOM 1205 C CA . PRO A 1 146 ? -6.851 -13.906 -3.916 1.00 96.44 146 PRO A CA 1
ATOM 1206 C C . PRO A 1 146 ? -8.171 -13.427 -4.536 1.00 96.44 146 PRO A C 1
ATOM 1208 O O . PRO A 1 146 ? -8.275 -12.278 -4.967 1.00 96.44 146 PRO A O 1
ATOM 1211 N N . ASP A 1 147 ? -9.196 -14.281 -4.511 1.00 94.81 147 ASP A N 1
ATOM 1212 C CA . ASP A 1 147 ? -10.495 -14.016 -5.150 1.00 94.81 147 ASP A CA 1
ATOM 1213 C C . ASP A 1 147 ? -11.201 -12.755 -4.627 1.00 94.81 147 ASP A C 1
ATOM 1215 O O . ASP A 1 147 ? -11.990 -12.138 -5.345 1.00 94.81 147 ASP A O 1
ATOM 1219 N N . ASP A 1 148 ? -10.913 -12.353 -3.386 1.00 94.81 148 ASP A N 1
ATOM 1220 C CA . ASP A 1 148 ? -11.455 -11.149 -2.752 1.00 94.81 148 ASP A CA 1
ATOM 1221 C C . ASP A 1 148 ? -10.702 -9.860 -3.127 1.00 94.81 148 ASP A C 1
ATOM 1223 O O . ASP A 1 148 ? -11.085 -8.766 -2.705 1.00 94.81 148 ASP A O 1
ATOM 1227 N N . MET A 1 149 ? -9.680 -9.968 -3.976 1.00 95.56 149 MET A N 1
ATOM 1228 C CA . MET A 1 149 ? -8.990 -8.851 -4.604 1.00 95.56 149 MET A CA 1
ATOM 1229 C C . MET A 1 149 ? -9.216 -8.845 -6.117 1.00 95.56 149 MET A C 1
ATOM 1231 O O . MET A 1 149 ? -9.573 -9.845 -6.742 1.00 95.56 149 MET A O 1
ATOM 1235 N N . PHE A 1 150 ? -9.017 -7.689 -6.745 1.00 91.94 150 PHE A N 1
ATOM 1236 C CA . PHE A 1 150 ? -9.027 -7.598 -8.199 1.00 91.94 150 PHE A CA 1
ATOM 1237 C C . PHE A 1 150 ? -7.998 -6.607 -8.719 1.00 91.94 150 PHE A C 1
ATOM 1239 O O . PHE A 1 150 ? -7.773 -5.545 -8.143 1.00 91.94 150 PHE A O 1
ATOM 1246 N N . PHE A 1 151 ? -7.380 -6.944 -9.845 1.00 94.50 151 PHE A N 1
ATOM 1247 C CA . PHE A 1 151 ? -6.479 -6.037 -10.535 1.00 94.50 151 PHE A CA 1
ATOM 1248 C C . PHE A 1 151 ? -7.280 -5.121 -11.471 1.00 94.50 151 PHE A C 1
ATOM 1250 O O . PHE A 1 151 ? -7.778 -5.552 -12.516 1.00 94.50 151 PHE A O 1
ATOM 1257 N N . GLN A 1 152 ? -7.448 -3.859 -11.074 1.00 90.50 152 GLN A N 1
ATOM 1258 C CA . GLN A 1 152 ? -8.158 -2.843 -11.843 1.00 90.50 152 GLN A CA 1
ATOM 1259 C C . GLN A 1 152 ? -7.248 -2.241 -12.902 1.00 90.50 152 GLN A C 1
ATOM 1261 O O . GLN A 1 152 ? -6.211 -1.640 -12.617 1.00 90.50 152 GLN A O 1
ATOM 1266 N N . THR A 1 153 ? -7.695 -2.359 -14.141 1.00 83.56 153 THR A N 1
ATOM 1267 C CA . THR A 1 153 ?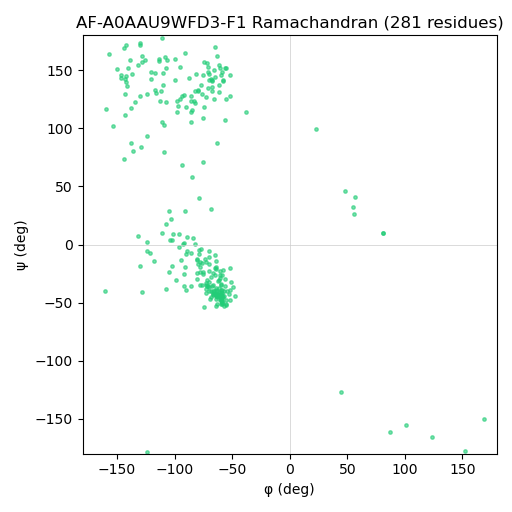 -7.049 -1.819 -15.329 1.00 83.56 153 THR A CA 1
ATOM 1268 C C . THR A 1 153 ? -8.130 -1.321 -16.274 1.00 83.56 153 THR A C 1
ATOM 1270 O O . THR A 1 153 ? -9.311 -1.611 -16.104 1.00 83.56 153 THR A O 1
ATOM 1273 N N . THR A 1 154 ? -7.733 -0.639 -17.339 1.00 74.31 154 THR A N 1
ATOM 1274 C CA . THR A 1 154 ? -8.656 -0.254 -18.413 1.00 74.31 154 THR A CA 1
ATOM 1275 C C . THR A 1 154 ? -9.257 -1.457 -19.153 1.00 74.31 154 THR A C 1
ATOM 1277 O O . THR A 1 154 ? -10.289 -1.313 -19.803 1.00 74.31 154 THR A O 1
ATOM 1280 N N . ARG A 1 155 ? -8.633 -2.644 -19.052 1.00 78.12 155 ARG A N 1
ATOM 1281 C CA . ARG A 1 155 ? -9.123 -3.903 -19.637 1.00 78.12 155 ARG A CA 1
ATOM 1282 C C . ARG A 1 155 ? -10.115 -4.628 -18.731 1.00 78.12 155 ARG A C 1
ATOM 1284 O O . ARG A 1 155 ? -11.047 -5.239 -19.239 1.00 78.12 155 ARG A O 1
ATOM 1291 N N . THR A 1 156 ? -9.917 -4.569 -17.417 1.00 83.88 156 THR A N 1
ATOM 1292 C CA . THR A 1 156 ? -10.785 -5.229 -16.427 1.00 83.88 156 THR A CA 1
ATOM 1293 C C . THR A 1 156 ? -11.922 -4.330 -15.941 1.00 83.88 156 THR A C 1
ATOM 1295 O O . THR A 1 156 ? -12.931 -4.840 -15.467 1.00 83.88 156 THR A O 1
ATOM 1298 N N . ASP A 1 157 ? -11.800 -3.011 -16.106 1.00 82.31 157 ASP A N 1
ATOM 1299 C CA . ASP A 1 157 ? -12.822 -2.018 -15.775 1.00 82.31 157 ASP A CA 1
ATOM 1300 C C . ASP A 1 157 ? -12.900 -0.949 -16.879 1.00 82.31 157 ASP A C 1
ATOM 1302 O O . ASP A 1 157 ? -12.226 0.081 -16.855 1.00 82.31 157 ASP A O 1
ATOM 1306 N N . VAL A 1 158 ? -13.709 -1.210 -17.907 1.00 74.56 158 VAL A N 1
ATOM 1307 C CA . VAL A 1 158 ? -13.772 -0.375 -19.123 1.00 74.56 158 VAL A CA 1
ATOM 1308 C C . VAL A 1 158 ? -14.216 1.068 -18.847 1.00 74.56 158 VAL A C 1
ATOM 1310 O O . VAL A 1 158 ? -13.758 2.011 -19.502 1.00 74.56 158 VAL A O 1
ATOM 1313 N N . ASN A 1 159 ? -15.047 1.268 -17.820 1.00 76.56 159 ASN A N 1
ATOM 1314 C CA . ASN A 1 159 ? -15.566 2.578 -17.426 1.00 76.56 159 ASN A CA 1
ATOM 1315 C C . ASN A 1 159 ? -14.505 3.458 -16.757 1.00 76.56 159 ASN A C 1
ATOM 1317 O O . ASN A 1 159 ? -14.665 4.681 -16.691 1.00 7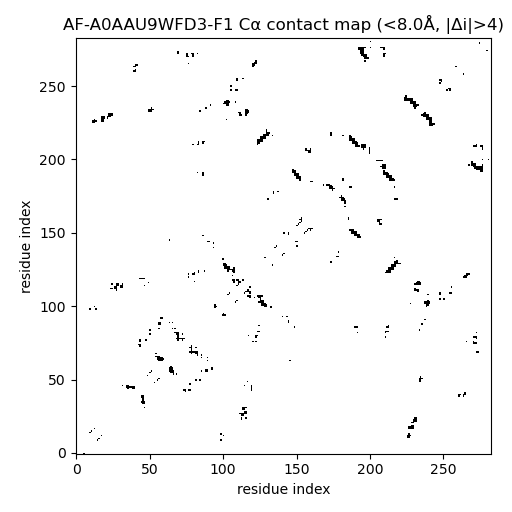6.56 159 ASN A O 1
ATOM 1321 N N . TYR A 1 160 ? -13.387 2.862 -16.341 1.00 73.31 160 TYR A N 1
ATOM 1322 C CA . TYR A 1 160 ? -12.239 3.558 -15.769 1.00 73.31 160 TYR A CA 1
ATOM 1323 C C . TYR A 1 160 ? -11.613 4.581 -16.744 1.00 73.31 160 TYR A C 1
ATOM 1325 O O . TYR A 1 160 ? -10.988 5.567 -16.340 1.00 73.31 160 TYR A O 1
ATOM 1333 N N . THR A 1 161 ? -11.829 4.417 -18.056 1.00 63.22 161 THR A N 1
ATOM 1334 C CA . THR A 1 161 ? -11.295 5.315 -19.096 1.00 63.22 161 THR A CA 1
ATOM 1335 C C . THR A 1 161 ? -12.242 6.423 -19.548 1.00 63.22 161 THR A C 1
ATOM 1337 O O . THR A 1 161 ? -11.788 7.379 -20.169 1.00 63.22 161 THR A O 1
ATOM 1340 N N . TYR A 1 162 ? -13.531 6.390 -19.224 1.00 55.66 162 TYR A N 1
ATOM 1341 C CA . TYR A 1 162 ? -14.513 7.159 -20.000 1.00 55.66 162 TYR A CA 1
ATOM 1342 C C . TYR A 1 162 ? -14.602 8.672 -19.689 1.00 55.66 162 TYR A C 1
ATOM 1344 O O . TYR A 1 162 ? -15.300 9.384 -20.404 1.00 55.66 162 TYR A O 1
ATOM 1352 N N . ARG A 1 163 ? -13.928 9.203 -18.647 1.00 55.03 163 ARG A N 1
ATOM 1353 C CA . ARG A 1 163 ? -14.231 10.564 -18.127 1.00 55.03 163 ARG A CA 1
ATOM 1354 C C . ARG A 1 163 ? -13.114 11.622 -18.037 1.00 55.03 163 ARG A C 1
ATOM 1356 O O . ARG A 1 163 ? -13.419 12.720 -17.586 1.00 55.03 163 ARG A O 1
ATOM 1363 N N . LEU A 1 164 ? -11.863 11.393 -18.457 1.00 55.66 164 LEU A N 1
ATOM 1364 C CA . LEU A 1 164 ? -10.837 12.459 -18.379 1.00 55.66 164 LEU A CA 1
ATOM 1365 C C . LEU A 1 164 ? -10.704 13.279 -19.673 1.00 55.66 164 LEU A C 1
ATOM 1367 O O . LEU A 1 164 ? -10.469 12.693 -20.735 1.00 55.66 164 LEU A O 1
ATOM 1371 N N . PRO A 1 165 ? -10.767 14.623 -19.581 1.00 54.16 165 PRO A N 1
ATOM 1372 C CA . PRO A 1 165 ? -10.411 15.535 -20.664 1.00 54.16 165 PRO A CA 1
ATOM 1373 C C . PRO A 1 165 ? -8.967 15.342 -21.144 1.00 54.16 165 PRO A C 1
ATOM 1375 O O . PRO A 1 165 ? -8.055 15.181 -20.333 1.00 54.16 165 PRO A O 1
ATOM 1378 N N . LYS A 1 166 ? -8.750 15.445 -22.466 1.00 53.06 166 LYS A N 1
ATOM 1379 C CA . LYS A 1 166 ? -7.434 15.360 -23.143 1.00 53.06 166 LYS A CA 1
ATOM 1380 C C . LYS A 1 166 ? -6.343 16.287 -22.573 1.00 53.06 166 LYS A C 1
ATOM 1382 O O . LYS A 1 166 ? -5.165 16.011 -22.756 1.00 53.06 166 LYS A O 1
ATOM 1387 N N . SER A 1 167 ? -6.713 17.340 -21.847 1.00 54.84 167 SER A N 1
ATOM 1388 C CA . SER A 1 167 ? -5.791 18.307 -21.238 1.00 54.84 167 SER A CA 1
ATOM 1389 C C . SER A 1 167 ? -5.101 17.832 -19.951 1.00 54.84 167 SER A C 1
ATOM 1391 O O . SER A 1 167 ? -4.109 18.435 -19.557 1.00 54.84 167 SER A O 1
ATOM 1393 N N . LEU A 1 168 ? -5.580 16.762 -19.302 1.00 52.72 168 LEU A N 1
ATOM 1394 C CA . LEU A 1 168 ? -4.993 16.228 -18.058 1.00 52.72 168 LEU A CA 1
ATOM 1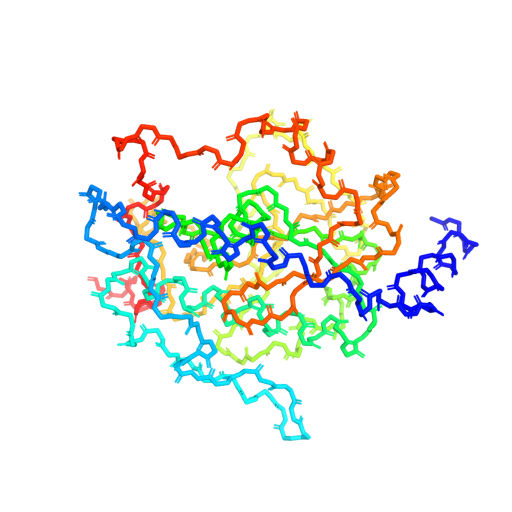395 C C . LEU A 1 168 ? -3.940 15.126 -18.290 1.00 52.72 168 LEU A C 1
ATOM 1397 O O . LEU A 1 168 ? -3.389 14.592 -17.333 1.00 52.72 168 LEU A O 1
ATOM 1401 N N . PHE A 1 169 ? -3.645 14.781 -19.546 1.00 53.84 169 PHE A N 1
ATOM 1402 C CA . PHE A 1 169 ? -2.783 13.646 -19.909 1.00 53.84 169 PHE A CA 1
ATOM 1403 C C . PHE A 1 169 ? -1.272 13.920 -19.772 1.00 53.84 169 PHE A C 1
ATOM 1405 O O . PHE A 1 169 ? -0.479 13.003 -19.957 1.00 53.84 169 PHE A O 1
ATOM 1412 N N . ASN A 1 170 ? -0.864 15.149 -19.442 1.00 49.56 170 ASN A N 1
ATOM 1413 C CA . ASN A 1 170 ? 0.521 15.602 -19.626 1.00 49.56 170 ASN A CA 1
ATOM 1414 C C . ASN A 1 170 ? 1.435 15.494 -18.397 1.00 49.56 170 ASN A C 1
ATOM 1416 O O . ASN A 1 170 ? 2.594 15.881 -18.504 1.00 49.56 170 ASN A O 1
ATOM 1420 N N . ILE A 1 171 ? 0.954 15.044 -17.233 1.00 55.59 171 ILE A N 1
ATOM 1421 C CA . ILE A 1 171 ? 1.754 15.201 -16.005 1.00 55.59 171 ILE A CA 1
ATOM 1422 C C . ILE A 1 171 ? 2.652 13.987 -15.724 1.00 55.59 171 ILE A C 1
ATOM 1424 O O . ILE A 1 171 ? 3.790 14.203 -15.341 1.00 55.59 171 ILE A O 1
ATOM 1428 N N . TRP A 1 172 ? 2.236 12.750 -16.020 1.00 59.09 172 TRP A N 1
ATOM 1429 C CA . TRP A 1 172 ? 3.101 11.554 -16.012 1.00 59.09 172 TRP A CA 1
ATOM 1430 C C . TRP A 1 172 ? 2.433 10.481 -16.865 1.00 59.09 172 TRP A C 1
ATOM 1432 O O . TRP A 1 172 ? 1.324 10.070 -16.520 1.00 59.09 172 TRP A O 1
ATOM 1442 N N . SER A 1 173 ? 3.047 10.053 -17.971 1.00 69.12 173 SER A N 1
ATOM 1443 C CA . SER A 1 173 ? 2.453 9.044 -18.852 1.00 69.12 173 SER A CA 1
ATOM 1444 C C . SER A 1 173 ? 3.452 7.970 -19.261 1.00 69.12 173 SER A C 1
ATOM 1446 O O . SER A 1 173 ? 4.452 8.287 -19.898 1.00 69.12 173 SER A O 1
ATOM 1448 N N . VAL A 1 174 ? 3.137 6.709 -18.972 1.00 75.56 174 VAL A N 1
ATOM 1449 C CA . VAL A 1 174 ? 3.873 5.541 -19.471 1.00 75.56 174 VAL A CA 1
ATOM 1450 C C . VAL A 1 174 ? 2.981 4.779 -20.444 1.00 75.56 174 VAL A C 1
ATOM 1452 O O . VAL A 1 174 ? 1.816 4.534 -20.144 1.00 75.56 174 VAL A O 1
ATOM 1455 N N . SER A 1 175 ? 3.505 4.414 -21.614 1.00 80.81 175 SER A N 1
ATOM 1456 C CA . SER A 1 175 ? 2.746 3.740 -22.675 1.00 80.81 175 SER A CA 1
ATOM 1457 C C . SER A 1 175 ? 3.476 2.500 -23.175 1.00 80.81 175 SER A C 1
ATOM 1459 O O . SER A 1 175 ? 4.630 2.595 -23.586 1.00 80.81 175 SER A O 1
ATOM 1461 N N . ASP A 1 176 ? 2.799 1.352 -23.199 1.00 85.25 176 ASP A N 1
ATOM 1462 C CA . ASP A 1 176 ? 3.281 0.121 -23.838 1.00 85.25 176 ASP A CA 1
ATOM 1463 C C . ASP A 1 176 ? 2.104 -0.607 -24.501 1.00 85.25 176 ASP A C 1
ATOM 1465 O O . ASP A 1 176 ? 1.003 -0.658 -23.960 1.00 85.25 176 ASP A O 1
ATOM 1469 N N . GLN A 1 177 ? 2.310 -1.174 -25.690 1.00 84.75 177 GLN A N 1
ATOM 1470 C CA . GLN A 1 177 ? 1.235 -1.792 -26.477 1.00 84.75 177 GLN A CA 1
ATOM 1471 C C . GLN A 1 177 ? 0.544 -2.966 -25.764 1.00 84.75 177 GLN A C 1
ATOM 1473 O O . GLN A 1 177 ? -0.624 -3.238 -26.039 1.00 84.75 177 GLN A O 1
ATOM 1478 N N . ARG A 1 178 ? 1.236 -3.654 -24.848 1.00 85.06 178 ARG A N 1
ATOM 1479 C CA . ARG A 1 178 ? 0.702 -4.818 -24.120 1.00 85.06 178 ARG A CA 1
ATOM 1480 C C . ARG A 1 178 ? -0.268 -4.428 -23.009 1.00 85.06 178 ARG A C 1
ATOM 1482 O O . ARG A 1 178 ? -1.241 -5.137 -22.747 1.00 85.06 178 ARG A O 1
ATOM 1489 N N . VAL A 1 179 ? -0.002 -3.293 -22.367 1.00 82.75 179 VAL A N 1
ATOM 1490 C CA . VAL A 1 179 ? -0.668 -2.871 -21.123 1.00 82.75 179 VAL A CA 1
ATOM 1491 C C . VAL A 1 179 ? -1.393 -1.528 -21.228 1.00 82.75 179 VAL A C 1
ATOM 1493 O O . VAL A 1 179 ? -2.182 -1.176 -20.351 1.00 82.75 179 VAL A O 1
ATOM 1496 N N . GLY A 1 180 ? -1.217 -0.828 -22.347 1.00 80.25 180 GLY A N 1
ATOM 1497 C CA . GLY A 1 180 ? -1.864 0.435 -22.668 1.00 80.25 180 GLY A CA 1
ATOM 1498 C C . GLY A 1 180 ? -1.112 1.660 -22.148 1.00 80.25 180 GLY A C 1
ATOM 1499 O O . GLY A 1 180 ? 0.084 1.623 -21.863 1.00 80.25 180 GLY A O 1
ATOM 1500 N N . LEU A 1 181 ? -1.844 2.775 -22.078 1.00 75.12 181 LEU A N 1
ATOM 1501 C CA . LEU A 1 181 ? -1.357 4.060 -21.582 1.00 75.12 181 LEU A CA 1
ATOM 1502 C C . LEU A 1 181 ? -1.777 4.256 -20.121 1.00 75.12 181 LEU A C 1
ATOM 1504 O O . LEU A 1 181 ? -2.970 4.293 -19.809 1.00 75.12 181 LEU A O 1
ATOM 1508 N N . HIS A 1 182 ? -0.800 4.482 -19.255 1.00 73.62 182 HIS A N 1
ATOM 1509 C CA . HIS A 1 182 ? -0.961 4.774 -17.837 1.00 73.62 182 HIS A CA 1
ATOM 1510 C C . HIS A 1 182 ? -0.643 6.239 -17.596 1.00 73.62 182 HIS A C 1
ATOM 1512 O O . HIS A 1 182 ? 0.447 6.693 -17.917 1.00 73.62 182 HIS A O 1
ATOM 1518 N N . HIS A 1 183 ? -1.588 6.983 -17.038 1.00 71.44 183 HIS A N 1
ATOM 1519 C CA . HIS A 1 183 ? -1.364 8.356 -16.598 1.00 71.44 183 HIS A CA 1
ATOM 1520 C C . HIS A 1 183 ? -2.100 8.579 -15.294 1.00 71.44 183 HIS A C 1
ATOM 1522 O O . HIS A 1 183 ? -3.133 7.958 -15.061 1.00 71.44 183 HIS A O 1
ATOM 1528 N N . HIS A 1 184 ? -1.614 9.486 -14.456 1.00 62.72 184 HIS A N 1
ATOM 1529 C CA . HIS A 1 184 ? -2.371 9.902 -13.280 1.00 62.72 184 HIS A CA 1
ATOM 1530 C C . HIS A 1 184 ? -3.708 10.546 -13.711 1.00 62.72 184 HIS A C 1
ATOM 1532 O O . HIS A 1 184 ? -3.704 11.352 -14.645 1.00 62.72 184 HIS A O 1
ATOM 1538 N N . PRO A 1 185 ? -4.862 10.258 -13.071 1.00 61.75 185 PRO A N 1
ATOM 1539 C CA . PRO A 1 185 ? -5.123 9.350 -11.942 1.00 61.75 185 PRO A CA 1
ATOM 1540 C C . PRO A 1 185 ? -5.462 7.895 -12.335 1.00 61.75 185 PRO A C 1
ATOM 1542 O O . PRO A 1 185 ? -5.847 7.103 -11.474 1.00 61.75 185 PRO A O 1
ATOM 1545 N N . ARG A 1 186 ? -5.365 7.534 -13.622 1.00 72.75 186 ARG A N 1
ATOM 1546 C CA . ARG A 1 186 ? -5.678 6.209 -14.192 1.00 72.75 186 ARG A CA 1
ATOM 1547 C C . ARG A 1 186 ? -4.581 5.164 -13.968 1.00 72.75 186 ARG A C 1
ATOM 1549 O O . ARG A 1 186 ? -4.236 4.392 -14.866 1.00 72.75 186 ARG A O 1
ATOM 1556 N N . LEU A 1 187 ? -4.004 5.182 -12.778 1.00 80.31 187 LEU A N 1
ATOM 1557 C CA . LEU A 1 187 ? -2.980 4.231 -12.387 1.00 80.31 187 LEU A CA 1
ATOM 1558 C C . LEU A 1 187 ? -3.600 2.836 -12.251 1.00 80.31 187 LEU A C 1
ATOM 1560 O O . LEU A 1 187 ? -4.744 2.735 -11.804 1.00 80.31 187 LEU A O 1
ATOM 1564 N N . PRO A 1 188 ? -2.888 1.770 -12.646 1.00 89.38 188 PRO A N 1
ATOM 1565 C CA . PRO A 1 188 ? -3.293 0.412 -12.318 1.00 89.38 188 PRO A CA 1
ATOM 1566 C C . PRO A 1 188 ? -3.383 0.234 -10.801 1.00 89.38 188 PRO A C 1
ATOM 1568 O O . PRO A 1 188 ? -2.659 0.885 -10.045 1.00 89.38 188 PRO A O 1
ATOM 1571 N N . LYS A 1 189 ? -4.295 -0.632 -10.352 1.00 93.19 189 LYS A N 1
ATOM 1572 C CA . LYS A 1 189 ? -4.555 -0.809 -8.918 1.00 93.19 189 LYS A CA 1
ATOM 1573 C C . LYS A 1 189 ? -4.830 -2.253 -8.571 1.00 93.19 189 LYS A C 1
ATOM 1575 O O . LYS A 1 189 ? -5.516 -2.939 -9.324 1.00 93.19 189 LYS A O 1
ATOM 1580 N N . VAL A 1 190 ? -4.388 -2.683 -7.397 1.00 96.31 190 VAL A N 1
ATOM 1581 C CA . VAL A 1 190 ? -4.967 -3.868 -6.752 1.00 96.31 190 VAL A CA 1
ATOM 1582 C C . VAL A 1 190 ? -6.027 -3.385 -5.782 1.00 96.31 190 VAL A C 1
ATOM 1584 O O . VAL A 1 190 ? -5.764 -2.529 -4.946 1.00 96.31 190 VAL A O 1
ATOM 1587 N N . ARG A 1 191 ? -7.238 -3.901 -5.925 1.00 93.75 191 ARG A N 1
ATOM 1588 C CA . ARG A 1 191 ? -8.425 -3.441 -5.217 1.00 93.75 191 ARG A CA 1
ATOM 1589 C C . ARG A 1 191 ? -8.976 -4.529 -4.328 1.00 93.75 191 ARG A C 1
ATOM 1591 O O . ARG A 1 191 ? -8.951 -5.698 -4.700 1.00 93.75 191 ARG A O 1
ATOM 1598 N N . ASP A 1 192 ? -9.550 -4.121 -3.212 1.00 95.94 192 ASP A N 1
ATOM 1599 C CA . ASP A 1 192 ? -10.407 -4.979 -2.405 1.00 95.94 192 ASP A CA 1
ATOM 1600 C C . ASP A 1 192 ? -11.830 -4.995 -2.982 1.00 95.94 192 ASP A C 1
ATOM 1602 O O . ASP A 1 192 ? -12.396 -3.945 -3.281 1.00 95.94 192 ASP A O 1
ATOM 1606 N N . ARG A 1 193 ? -12.424 -6.183 -3.136 1.00 93.31 193 ARG A N 1
ATOM 1607 C CA . ARG A 1 193 ? -13.805 -6.328 -3.635 1.00 93.31 193 ARG A CA 1
ATOM 1608 C C . ARG A 1 193 ? -14.867 -6.020 -2.579 1.00 93.31 193 ARG A C 1
ATOM 1610 O O . ARG A 1 193 ? -16.018 -5.763 -2.923 1.00 93.31 193 ARG A O 1
ATOM 1617 N N . SER A 1 194 ? -14.487 -6.060 -1.305 1.00 94.56 194 SER A N 1
ATOM 1618 C CA . SER A 1 194 ? -15.403 -5.961 -0.163 1.00 94.56 194 SER A CA 1
ATOM 1619 C C . SER A 1 194 ? -15.520 -4.547 0.415 1.00 94.56 194 SER A C 1
ATOM 1621 O O . SER A 1 194 ? -16.114 -4.360 1.477 1.00 94.56 194 SER A O 1
ATOM 1623 N N . SER A 1 195 ? -14.961 -3.546 -0.260 1.00 94.00 195 SER A N 1
ATOM 1624 C CA . SER A 1 195 ? -15.017 -2.143 0.143 1.00 94.00 195 SER A CA 1
ATOM 1625 C C . SER A 1 195 ? -15.511 -1.272 -0.995 1.00 94.00 195 SER A C 1
ATOM 1627 O O . SER A 1 195 ? -15.512 -1.662 -2.163 1.00 94.00 195 SER A O 1
ATOM 1629 N N . CYS A 1 196 ? -15.950 -0.074 -0.633 1.00 90.50 196 CYS A N 1
ATOM 1630 C CA . CYS A 1 196 ? -16.392 0.925 -1.578 1.00 90.50 196 CYS A CA 1
ATOM 1631 C C . CYS A 1 196 ? -16.058 2.318 -1.067 1.00 90.50 196 CYS A C 1
ATOM 1633 O O . CYS A 1 196 ? -16.135 2.596 0.133 1.00 90.50 196 CYS A O 1
ATOM 1635 N N . TYR A 1 197 ? -15.740 3.233 -1.976 1.00 87.06 197 TYR A N 1
ATOM 1636 C CA . TYR A 1 197 ? -15.793 4.647 -1.641 1.00 87.06 197 TYR A CA 1
ATOM 1637 C C . TYR A 1 197 ? -17.186 5.142 -2.025 1.00 87.06 197 TYR A C 1
ATOM 1639 O O . TYR A 1 197 ? -17.678 4.942 -3.127 1.00 87.06 197 TYR A O 1
ATOM 1647 N N . LYS A 1 198 ? -17.890 5.814 -1.112 1.00 87.31 198 LYS A N 1
ATOM 1648 C CA . LYS A 1 198 ? -19.254 6.286 -1.429 1.00 87.31 198 LYS A CA 1
ATOM 1649 C C . LYS A 1 198 ? -19.256 7.432 -2.443 1.00 87.31 198 LYS A C 1
ATOM 1651 O O . LYS A 1 198 ? -20.316 7.852 -2.904 1.00 87.31 198 LYS A O 1
ATOM 1656 N N . PHE A 1 199 ? -18.077 7.930 -2.811 1.00 84.25 199 PHE A N 1
ATOM 1657 C CA . PHE A 1 199 ? -17.893 8.984 -3.794 1.00 84.25 199 PHE A CA 1
ATOM 1658 C C . PHE A 1 199 ? -18.446 8.606 -5.173 1.00 84.25 199 PHE A C 1
ATOM 1660 O O . PHE A 1 199 ? -19.232 9.379 -5.728 1.00 84.25 199 PHE A O 1
ATOM 1667 N N . CYS A 1 200 ? -18.082 7.440 -5.728 1.00 81.25 200 CYS A N 1
ATOM 1668 C CA . CYS A 1 200 ? -18.557 7.044 -7.057 1.00 81.25 200 CYS A CA 1
ATOM 1669 C C . CYS A 1 200 ? -20.062 6.813 -7.086 1.00 81.25 200 CYS A C 1
ATOM 1671 O O . CYS A 1 200 ? -20.721 7.272 -8.021 1.00 81.25 200 CYS A O 1
ATOM 1673 N N . LEU A 1 201 ? -20.608 6.192 -6.039 1.00 83.88 201 LEU A N 1
ATOM 1674 C CA . LEU A 1 201 ? -22.047 5.972 -5.895 1.00 83.88 201 LEU A CA 1
ATOM 1675 C C . LEU A 1 201 ? -22.817 7.301 -5.890 1.00 83.88 201 LEU A C 1
ATOM 1677 O O . LEU A 1 201 ? -23.772 7.467 -6.644 1.00 83.88 201 LEU A O 1
ATOM 1681 N N . LYS A 1 202 ? -22.351 8.295 -5.120 1.00 84.69 202 LYS A N 1
ATOM 1682 C CA . LYS A 1 202 ? -22.979 9.628 -5.053 1.00 84.69 202 LYS A CA 1
ATOM 1683 C C . LYS A 1 202 ? -22.873 10.426 -6.361 1.00 84.69 202 LYS A C 1
ATOM 1685 O O . LYS A 1 202 ? -23.674 11.330 -6.580 1.00 84.69 202 LYS A O 1
ATOM 1690 N N . ARG A 1 203 ? -21.878 10.146 -7.213 1.00 83.88 203 ARG A N 1
ATOM 1691 C CA . ARG A 1 203 ? -21.594 10.908 -8.451 1.00 83.88 203 ARG A CA 1
ATOM 1692 C C . ARG A 1 203 ? -21.884 10.136 -9.743 1.00 83.88 203 ARG A C 1
ATOM 1694 O O . ARG A 1 203 ? -21.502 10.590 -10.827 1.00 83.88 203 ARG A O 1
ATOM 1701 N N . GLY A 1 204 ? -22.542 8.980 -9.644 1.00 80.88 204 GLY A N 1
ATOM 1702 C CA . GLY A 1 204 ? -22.906 8.151 -10.793 1.00 80.88 204 GLY A CA 1
ATOM 1703 C C . GLY A 1 204 ? -21.697 7.746 -11.639 1.00 80.88 204 GLY A C 1
ATOM 1704 O O . GLY A 1 204 ? -21.737 7.844 -12.870 1.00 80.88 204 GLY A O 1
ATOM 1705 N N . CYS A 1 205 ? -20.577 7.397 -11.004 1.00 79.19 205 CYS A N 1
ATOM 1706 C CA . CYS A 1 205 ? -19.443 6.797 -11.706 1.00 79.19 205 CYS A CA 1
ATOM 1707 C C . CYS A 1 205 ? -19.762 5.335 -12.040 1.00 79.19 205 CYS A C 1
ATOM 1709 O O . CYS A 1 205 ? -20.440 4.654 -11.280 1.00 79.19 205 CYS A O 1
ATOM 1711 N N . ALA A 1 206 ? -19.268 4.860 -13.182 1.00 76.88 206 ALA A N 1
ATOM 1712 C CA . ALA A 1 206 ? -19.563 3.516 -13.683 1.00 76.88 206 ALA A CA 1
ATOM 1713 C C . ALA A 1 206 ? -18.404 2.517 -13.486 1.00 76.88 206 ALA A C 1
ATOM 1715 O O . ALA A 1 206 ? -18.479 1.390 -13.966 1.00 76.88 206 ALA A O 1
ATOM 1716 N N . TYR A 1 207 ? -17.321 2.942 -12.831 1.00 78.75 207 TYR A N 1
ATOM 1717 C CA . TYR A 1 207 ? -16.154 2.118 -12.510 1.00 78.75 207 TYR A CA 1
ATOM 1718 C C . TYR A 1 207 ? -16.141 1.782 -11.016 1.00 78.75 207 TYR A C 1
ATOM 1720 O O . TYR A 1 207 ? -16.748 2.496 -10.216 1.00 78.75 207 TYR A O 1
ATOM 1728 N N . HIS A 1 208 ? -15.423 0.725 -10.645 1.00 81.31 208 HIS A N 1
ATOM 1729 C CA . HIS A 1 208 ? -15.269 0.316 -9.251 1.00 81.31 208 HIS A CA 1
ATOM 1730 C C . HIS A 1 208 ? -14.383 1.305 -8.487 1.00 81.31 208 HIS A C 1
ATOM 1732 O O . HIS A 1 208 ? -13.298 1.675 -8.951 1.00 81.31 208 HIS A O 1
ATOM 1738 N N . ASP A 1 209 ? -14.802 1.687 -7.288 1.00 85.94 209 ASP A N 1
ATOM 1739 C CA . ASP A 1 209 ? -13.971 2.380 -6.308 1.00 85.94 209 ASP A CA 1
ATOM 1740 C C . ASP A 1 209 ? -13.927 1.613 -4.979 1.00 85.94 209 ASP A C 1
ATOM 1742 O O . ASP A 1 209 ? -14.423 0.495 -4.890 1.00 85.94 209 ASP A O 1
ATOM 1746 N N . GLY A 1 210 ? -13.233 2.150 -3.974 1.00 90.00 210 GLY A N 1
ATOM 1747 C CA . GLY A 1 210 ? -12.938 1.441 -2.727 1.00 90.00 210 GLY A CA 1
ATOM 1748 C C . GLY A 1 210 ? -11.447 1.364 -2.434 1.00 90.00 210 GLY A C 1
ATOM 1749 O O . GLY A 1 210 ? -10.638 2.067 -3.043 1.00 90.00 210 GLY A O 1
ATOM 1750 N N . LEU A 1 211 ? -11.077 0.497 -1.499 1.00 95.31 211 LEU A N 1
ATOM 1751 C CA . LEU A 1 211 ? -9.699 0.379 -1.037 1.00 95.31 211 LEU A CA 1
ATOM 1752 C C . LEU A 1 211 ? -8.791 -0.167 -2.132 1.00 95.31 211 LEU A C 1
ATOM 1754 O O . LEU A 1 211 ? -9.144 -1.110 -2.845 1.00 95.31 211 LEU A O 1
ATOM 1758 N N . GLN A 1 212 ? -7.622 0.452 -2.276 1.00 94.31 212 GLN A N 1
ATOM 1759 C CA . GLN A 1 212 ? -6.721 0.210 -3.393 1.00 94.31 212 GLN A CA 1
ATOM 1760 C C . GLN A 1 212 ? -5.253 0.345 -2.977 1.00 94.31 212 GLN A C 1
ATOM 1762 O O . GLN A 1 212 ? -4.906 1.230 -2.204 1.00 94.31 212 GLN A O 1
ATOM 1767 N N . LEU A 1 213 ? -4.402 -0.504 -3.546 1.00 96.94 213 LEU A N 1
ATOM 1768 C CA . LEU A 1 213 ? -2.971 -0.262 -3.702 1.00 96.94 213 LEU A CA 1
ATOM 1769 C C . LEU A 1 213 ? -2.763 0.435 -5.044 1.00 96.94 213 LEU A C 1
ATOM 1771 O O . LEU A 1 213 ? -3.085 -0.132 -6.093 1.00 96.94 213 LEU A O 1
ATOM 1775 N N . ASP A 1 214 ? -2.234 1.649 -4.996 1.00 94.25 214 ASP A N 1
ATOM 1776 C CA . ASP A 1 214 ? -1.910 2.461 -6.157 1.00 94.25 214 ASP A CA 1
ATOM 1777 C C . ASP A 1 214 ? -0.553 2.079 -6.738 1.00 94.25 214 ASP A C 1
ATOM 1779 O O . ASP A 1 214 ? 0.467 2.086 -6.051 1.00 94.25 214 ASP A O 1
ATOM 1783 N N . ILE A 1 215 ? -0.544 1.730 -8.027 1.00 94.19 215 ILE A N 1
ATOM 1784 C CA . ILE A 1 215 ? 0.651 1.251 -8.717 1.00 94.19 215 ILE A CA 1
ATOM 1785 C C . ILE A 1 215 ? 1.104 2.298 -9.731 1.00 94.19 215 ILE A C 1
ATOM 1787 O O . ILE A 1 215 ? 0.530 2.454 -10.811 1.00 94.19 215 ILE A O 1
ATOM 1791 N N . PHE A 1 216 ? 2.181 3.000 -9.402 1.00 92.00 216 PHE A N 1
ATOM 1792 C CA . PHE A 1 216 ? 2.852 3.929 -10.298 1.00 92.00 216 PHE A CA 1
ATOM 1793 C C . PHE A 1 216 ? 3.850 3.168 -11.166 1.00 92.00 216 PHE A C 1
ATOM 1795 O O . PHE A 1 216 ? 4.845 2.618 -10.696 1.00 92.00 216 PHE A O 1
ATOM 1802 N N . VAL A 1 217 ? 3.575 3.127 -12.464 1.00 90.81 217 VAL A N 1
ATOM 1803 C CA . VAL A 1 217 ? 4.457 2.477 -13.430 1.00 90.81 217 VAL A CA 1
ATOM 1804 C C . VAL A 1 217 ? 5.523 3.473 -13.870 1.00 90.81 217 VAL A C 1
ATOM 1806 O O . VAL A 1 217 ? 5.179 4.571 -14.303 1.00 90.81 217 VAL A O 1
ATOM 1809 N N . VAL A 1 218 ? 6.798 3.088 -13.782 1.00 88.50 218 VAL A N 1
ATOM 1810 C CA . VAL A 1 218 ? 7.936 3.918 -14.213 1.00 88.50 218 VAL A CA 1
ATOM 1811 C C . VAL A 1 218 ? 8.683 3.257 -15.371 1.00 88.50 218 VAL A C 1
ATOM 1813 O O . VAL A 1 218 ? 9.014 2.075 -15.325 1.00 88.50 218 VAL A O 1
ATOM 1816 N N . ASP A 1 219 ? 8.944 4.001 -16.439 1.00 84.81 219 ASP A N 1
ATOM 1817 C CA . ASP A 1 219 ? 9.719 3.545 -17.600 1.00 84.81 219 ASP A CA 1
ATOM 1818 C C . ASP A 1 219 ? 11.217 3.870 -17.478 1.00 84.81 219 ASP A C 1
ATOM 1820 O O . ASP A 1 219 ? 12.053 3.141 -18.014 1.00 84.81 219 ASP A O 1
ATOM 1824 N N . SER A 1 220 ? 11.558 4.906 -16.707 1.00 83.75 220 SER A N 1
ATOM 1825 C CA . SER A 1 220 ? 12.919 5.236 -16.286 1.00 83.75 220 SER A CA 1
ATOM 1826 C C . SER A 1 220 ? 13.088 5.053 -14.779 1.00 83.75 220 SER A C 1
ATOM 1828 O O . SER A 1 220 ? 12.384 5.686 -13.993 1.00 83.75 220 SER A O 1
ATOM 1830 N N . ILE A 1 221 ? 14.049 4.225 -14.364 1.00 85.00 221 ILE A N 1
ATOM 1831 C CA . ILE A 1 221 ? 14.354 4.026 -12.943 1.00 85.00 221 ILE A CA 1
ATOM 1832 C C . ILE A 1 221 ? 15.343 5.110 -12.495 1.00 85.00 221 ILE A C 1
ATOM 1834 O O . ILE A 1 221 ? 16.423 5.207 -13.090 1.00 85.00 221 ILE A O 1
ATOM 1838 N N . PRO A 1 222 ? 15.027 5.909 -11.456 1.00 81.62 222 PRO A N 1
ATOM 1839 C CA . PRO A 1 222 ? 15.957 6.900 -10.929 1.00 81.62 222 PRO A CA 1
ATOM 1840 C C . PRO A 1 222 ? 17.299 6.287 -10.507 1.00 81.62 222 PRO A C 1
ATOM 1842 O O . PRO A 1 222 ? 17.393 5.125 -10.100 1.00 81.62 222 PRO A O 1
AT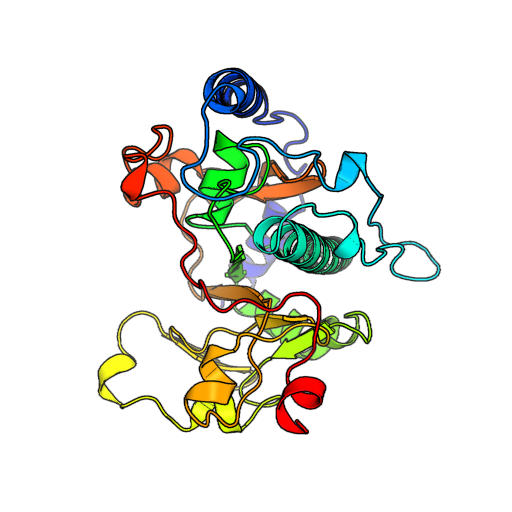OM 1845 N N . TRP A 1 223 ? 18.369 7.079 -10.575 1.00 85.38 223 TRP A N 1
ATOM 1846 C CA . TRP A 1 223 ? 19.677 6.619 -10.116 1.00 85.38 223 TRP A CA 1
ATOM 1847 C C . TRP A 1 223 ? 19.680 6.417 -8.596 1.00 85.38 223 TRP A C 1
ATOM 1849 O O . TRP A 1 223 ? 19.114 7.215 -7.850 1.00 85.38 223 TRP A O 1
ATOM 1859 N N . GLY A 1 224 ? 20.342 5.354 -8.136 1.00 87.69 224 GLY A N 1
ATOM 1860 C CA . GLY A 1 224 ? 20.498 5.065 -6.711 1.00 87.69 224 GLY A CA 1
ATOM 1861 C C . GLY A 1 224 ? 19.301 4.383 -6.045 1.00 87.69 224 GLY A C 1
ATOM 1862 O O . GLY A 1 224 ? 19.328 4.262 -4.828 1.00 87.69 224 GLY A O 1
ATOM 1863 N N . ILE A 1 225 ? 18.291 3.920 -6.795 1.00 90.62 225 ILE A N 1
ATOM 1864 C CA . ILE A 1 225 ? 17.178 3.113 -6.252 1.00 90.62 225 ILE A CA 1
ATOM 1865 C C . ILE A 1 225 ? 17.668 1.742 -5.769 1.00 90.62 225 ILE A C 1
ATOM 1867 O O . ILE A 1 225 ? 17.283 1.290 -4.692 1.00 90.62 225 ILE A O 1
ATOM 1871 N N . PHE A 1 226 ? 18.527 1.089 -6.554 1.00 88.81 226 PHE A N 1
ATOM 1872 C CA . PHE A 1 226 ? 19.057 -0.245 -6.262 1.00 88.81 226 PHE A CA 1
ATOM 1873 C C . PHE A 1 226 ? 20.423 -0.196 -5.545 1.00 88.81 226 PHE A C 1
ATOM 1875 O O . PHE A 1 226 ? 21.179 0.759 -5.758 1.00 88.81 226 PHE A O 1
ATOM 1882 N N . PRO A 1 227 ? 20.776 -1.225 -4.744 1.00 88.88 227 PRO A N 1
ATOM 1883 C CA . PRO A 1 227 ? 19.923 -2.355 -4.343 1.00 88.88 227 PRO A CA 1
ATOM 1884 C C . PRO A 1 227 ? 18.815 -1.900 -3.384 1.00 88.88 227 PRO A C 1
ATOM 1886 O O . PRO A 1 227 ? 19.060 -1.055 -2.532 1.00 88.88 227 PRO A O 1
ATOM 1889 N N . LEU A 1 228 ? 17.602 -2.443 -3.509 1.00 90.81 228 LEU A N 1
ATOM 1890 C CA . LEU A 1 228 ? 16.493 -2.055 -2.627 1.00 90.81 228 LEU A CA 1
ATOM 1891 C C . LEU A 1 228 ? 16.822 -2.373 -1.160 1.00 90.81 228 LEU A C 1
ATOM 1893 O O . LEU A 1 228 ? 17.580 -3.298 -0.858 1.00 90.81 228 LEU A O 1
ATOM 1897 N N . ARG A 1 229 ? 16.229 -1.606 -0.243 1.00 90.19 229 ARG A N 1
ATOM 1898 C CA . ARG A 1 229 ? 16.324 -1.834 1.206 1.00 90.19 229 ARG A CA 1
ATOM 1899 C C . ARG A 1 229 ? 14.999 -2.342 1.755 1.00 90.19 229 ARG A C 1
ATOM 1901 O O . ARG A 1 229 ? 13.955 -2.149 1.139 1.00 90.19 229 ARG A O 1
ATOM 1908 N N . GLU A 1 230 ? 15.047 -2.945 2.937 1.00 90.75 230 GLU A N 1
ATOM 1909 C CA . GLU A 1 230 ? 13.848 -3.302 3.693 1.00 90.75 230 GLU A CA 1
ATOM 1910 C C . GLU A 1 230 ? 13.555 -2.276 4.787 1.00 90.75 230 GLU A C 1
ATOM 1912 O O . GLU A 1 230 ? 14.460 -1.763 5.450 1.00 90.75 230 GLU A O 1
ATOM 1917 N N . MET A 1 231 ? 12.272 -1.994 4.987 1.00 90.69 231 MET A N 1
ATOM 1918 C CA . MET A 1 231 ? 11.783 -1.152 6.072 1.00 90.69 231 MET A CA 1
ATOM 1919 C C . MET A 1 231 ? 10.535 -1.769 6.693 1.00 90.69 231 MET A C 1
ATOM 1921 O O . MET A 1 231 ? 9.740 -2.398 5.996 1.00 90.69 231 MET A O 1
ATOM 1925 N N . THR A 1 232 ? 10.365 -1.583 8.002 1.00 92.75 232 THR A N 1
ATOM 1926 C CA . THR A 1 232 ? 9.184 -2.075 8.712 1.00 92.75 232 THR A CA 1
ATOM 1927 C C . THR A 1 232 ? 7.959 -1.238 8.349 1.00 92.75 232 THR A C 1
ATOM 1929 O O . THR A 1 232 ? 7.951 -0.022 8.533 1.00 92.75 232 THR A O 1
ATOM 1932 N N . PHE A 1 233 ? 6.889 -1.893 7.913 1.00 95.25 233 PHE A N 1
ATOM 1933 C CA . PHE A 1 233 ? 5.573 -1.295 7.723 1.00 95.25 233 PHE A CA 1
ATOM 1934 C C . PHE A 1 233 ? 4.507 -2.255 8.240 1.00 95.25 233 PHE A C 1
ATOM 1936 O O . PHE A 1 233 ? 4.391 -3.381 7.759 1.00 95.25 233 PHE A O 1
ATOM 1943 N N . GLU A 1 234 ? 3.753 -1.834 9.258 1.00 96.62 234 GLU A N 1
ATOM 1944 C CA . GLU A 1 234 ? 2.723 -2.664 9.903 1.00 96.62 234 GLU A CA 1
ATOM 1945 C C . GLU A 1 234 ? 3.275 -4.003 10.433 1.00 96.62 234 GLU A C 1
ATOM 1947 O O . GLU A 1 234 ? 2.554 -4.990 10.586 1.00 96.62 234 GLU A O 1
ATOM 1952 N N . GLY A 1 235 ? 4.576 -3.997 10.747 1.00 94.25 235 GLY A N 1
ATOM 1953 C CA . GLY A 1 235 ? 5.332 -5.129 11.270 1.00 94.25 235 GLY A CA 1
ATOM 1954 C C . GLY A 1 235 ? 5.806 -6.143 10.225 1.00 94.25 235 GLY A C 1
ATOM 1955 O O . GLY A 1 235 ? 6.324 -7.190 10.604 1.00 94.25 235 GLY A O 1
ATOM 1956 N N . PHE A 1 236 ? 5.680 -5.823 8.936 1.00 95.25 236 PHE A N 1
ATOM 1957 C CA . PHE A 1 236 ? 6.281 -6.571 7.833 1.00 95.25 236 PHE A CA 1
ATOM 1958 C C . PHE A 1 236 ? 7.454 -5.803 7.221 1.00 95.25 236 PHE A C 1
ATOM 1960 O O . PHE A 1 236 ? 7.461 -4.573 7.220 1.00 95.25 236 PHE A O 1
ATOM 1967 N N . ASN A 1 237 ? 8.420 -6.524 6.652 1.00 93.88 237 ASN A N 1
ATOM 1968 C CA . ASN A 1 237 ? 9.501 -5.915 5.882 1.00 93.88 237 ASN A CA 1
ATOM 1969 C C . ASN A 1 237 ? 9.049 -5.691 4.438 1.00 93.88 237 ASN A C 1
ATOM 1971 O O . ASN A 1 237 ? 8.815 -6.650 3.701 1.00 93.88 237 ASN A O 1
ATOM 1975 N N . ILE A 1 238 ? 8.980 -4.431 4.026 1.00 93.88 238 ILE A N 1
ATOM 1976 C CA . ILE A 1 238 ? 8.625 -4.024 2.663 1.00 93.88 238 ILE A CA 1
ATOM 1977 C C . ILE A 1 238 ? 9.813 -3.376 1.958 1.00 93.88 238 ILE A C 1
ATOM 1979 O O . ILE A 1 238 ? 10.737 -2.883 2.609 1.00 93.88 238 ILE A O 1
ATOM 1983 N N . LEU A 1 239 ? 9.783 -3.369 0.627 1.00 94.56 239 LEU A N 1
ATOM 1984 C CA . LEU A 1 239 ? 10.851 -2.797 -0.187 1.00 94.56 239 LEU A CA 1
ATOM 1985 C C . LEU A 1 239 ? 10.744 -1.264 -0.267 1.00 94.56 239 LEU A C 1
ATOM 1987 O O . LEU A 1 239 ? 9.682 -0.707 -0.553 1.00 94.56 239 LEU A O 1
ATOM 1991 N N . VAL A 1 240 ? 11.870 -0.586 -0.040 1.00 94.19 240 VAL A N 1
ATOM 1992 C CA . VAL A 1 240 ? 12.050 0.867 -0.190 1.00 94.19 240 VAL A CA 1
ATOM 1993 C C . VAL A 1 240 ? 13.275 1.163 -1.067 1.00 94.19 240 VAL A C 1
ATOM 1995 O O . VAL A 1 240 ? 14.193 0.334 -1.135 1.00 94.19 240 VAL A O 1
ATOM 1998 N N . PRO A 1 241 ? 13.361 2.345 -1.703 1.00 92.88 241 PRO A N 1
ATOM 1999 C CA . PRO A 1 241 ? 14.555 2.738 -2.451 1.00 92.88 241 PRO A CA 1
ATOM 2000 C C . PRO A 1 241 ? 15.804 2.791 -1.566 1.00 92.88 241 PRO A C 1
ATOM 2002 O O . PRO A 1 241 ? 15.730 3.223 -0.418 1.00 92.88 241 PRO A O 1
ATOM 2005 N N . ASN A 1 242 ? 16.982 2.445 -2.085 1.00 91.25 242 ASN A N 1
ATOM 2006 C CA . ASN A 1 242 ? 18.243 2.592 -1.343 1.00 91.25 242 ASN A CA 1
ATOM 2007 C C . ASN A 1 242 ? 18.497 4.046 -0.921 1.00 91.25 242 ASN A C 1
ATOM 2009 O O . ASN A 1 242 ? 18.879 4.324 0.215 1.00 91.25 242 ASN A O 1
ATOM 2013 N N . ASN A 1 243 ? 18.249 4.978 -1.841 1.00 91.81 243 ASN A N 1
ATOM 2014 C CA . ASN A 1 243 ? 18.389 6.418 -1.660 1.00 91.81 243 ASN A CA 1
ATOM 2015 C C . ASN A 1 243 ? 17.089 7.089 -1.171 1.00 91.81 243 ASN A C 1
ATOM 2017 O O . ASN A 1 243 ? 16.867 8.274 -1.437 1.00 91.81 243 ASN A O 1
ATOM 2021 N N . TRP A 1 244 ? 16.242 6.366 -0.424 1.00 92.31 244 TRP A N 1
ATOM 2022 C CA . TRP A 1 244 ? 14.951 6.869 0.065 1.00 92.31 244 TRP A CA 1
ATOM 2023 C C . TRP A 1 244 ? 15.054 8.243 0.749 1.00 92.31 244 TRP A C 1
ATOM 2025 O O . TRP A 1 244 ? 14.177 9.079 0.557 1.00 92.31 244 TRP A O 1
ATOM 2035 N N . LYS A 1 245 ? 16.145 8.515 1.489 1.00 91.06 245 LYS A N 1
ATOM 2036 C CA . LYS A 1 245 ? 16.378 9.800 2.181 1.00 91.06 245 LYS A CA 1
ATOM 2037 C C . LYS A 1 245 ? 16.392 10.984 1.222 1.00 91.06 245 LYS A C 1
ATOM 2039 O O . LYS A 1 245 ? 15.733 11.982 1.484 1.00 91.06 245 LYS A O 1
ATOM 2044 N N . SER A 1 246 ? 17.154 10.889 0.132 1.00 91.19 246 SER A N 1
ATOM 2045 C CA . SER A 1 246 ? 17.256 11.983 -0.836 1.00 91.19 246 SER A CA 1
ATOM 2046 C C . SER A 1 246 ? 15.974 12.134 -1.643 1.00 91.19 246 SER A C 1
ATOM 2048 O O . SER A 1 246 ? 15.581 13.258 -1.929 1.00 91.19 246 SER A O 1
ATOM 2050 N N . MET A 1 247 ? 15.307 11.023 -1.971 1.00 89.56 247 MET A N 1
ATOM 2051 C CA . MET A 1 247 ? 14.030 11.065 -2.687 1.00 89.56 247 MET A CA 1
ATOM 2052 C C . MET A 1 247 ? 12.960 11.773 -1.861 1.00 89.56 247 MET A C 1
ATOM 2054 O O . MET A 1 247 ? 12.346 12.725 -2.333 1.00 89.56 247 MET A O 1
ATOM 2058 N N . ILE A 1 248 ? 12.784 11.352 -0.605 1.00 91.50 248 ILE A N 1
ATOM 2059 C CA . ILE A 1 248 ? 11.737 11.917 0.237 1.00 91.50 248 ILE A CA 1
ATOM 2060 C C . ILE A 1 248 ? 12.050 13.354 0.649 1.00 91.50 248 ILE A C 1
ATOM 2062 O O . ILE A 1 248 ? 11.142 14.170 0.678 1.00 91.50 248 ILE A O 1
ATOM 2066 N N . ALA A 1 249 ? 13.317 13.704 0.892 1.00 91.25 249 ALA A N 1
ATOM 2067 C CA . ALA A 1 249 ? 13.693 15.078 1.220 1.00 91.25 249 ALA A CA 1
ATOM 2068 C C . ALA A 1 249 ? 13.528 16.045 0.034 1.00 91.25 249 ALA A C 1
ATOM 2070 O O . ALA A 1 249 ? 13.302 17.232 0.257 1.00 91.25 249 ALA A O 1
ATOM 2071 N N . ALA A 1 250 ? 13.633 15.559 -1.209 1.00 89.25 250 ALA A N 1
ATOM 2072 C CA . ALA A 1 250 ? 13.403 16.374 -2.400 1.00 89.25 250 ALA A CA 1
ATOM 2073 C C . ALA A 1 250 ? 11.915 16.705 -2.609 1.00 89.25 250 ALA A C 1
ATOM 2075 O O . ALA A 1 250 ? 11.597 17.796 -3.074 1.00 89.25 250 ALA A O 1
ATOM 2076 N N . GLU A 1 251 ? 11.013 15.782 -2.259 1.00 87.62 251 GLU A N 1
ATOM 2077 C CA . GLU A 1 251 ? 9.560 15.960 -2.408 1.00 87.62 251 GLU A CA 1
ATOM 2078 C C . GLU A 1 251 ? 8.921 16.585 -1.151 1.00 87.62 251 GLU A C 1
ATOM 2080 O O . GLU A 1 251 ? 8.068 17.464 -1.248 1.00 87.62 251 GLU A O 1
ATOM 2085 N N . TYR A 1 252 ? 9.383 16.184 0.037 1.00 91.56 252 TYR A N 1
ATOM 2086 C CA . TYR A 1 252 ? 8.852 16.570 1.346 1.00 91.56 252 TYR A CA 1
ATOM 2087 C C . TYR A 1 252 ? 9.993 16.904 2.325 1.00 91.56 252 TYR A C 1
ATOM 2089 O O . TYR A 1 252 ? 10.334 16.088 3.180 1.00 91.56 252 TYR A O 1
ATOM 2097 N N . PRO A 1 253 ? 10.585 18.110 2.277 1.00 91.06 253 PRO A N 1
ATOM 2098 C CA . PRO A 1 253 ? 11.752 18.451 3.099 1.00 91.06 253 PRO A CA 1
ATOM 2099 C C . PRO A 1 253 ? 11.559 18.272 4.618 1.00 91.06 253 PRO A C 1
ATOM 2101 O O . PRO A 1 253 ? 12.513 17.958 5.324 1.00 91.06 253 PRO A O 1
ATOM 2104 N N . GLN A 1 254 ? 10.328 18.436 5.117 1.00 91.44 254 GLN A N 1
ATOM 2105 C CA . GLN A 1 254 ? 9.961 18.329 6.540 1.00 91.44 254 GLN A CA 1
ATOM 2106 C C . GLN A 1 254 ? 9.212 17.023 6.866 1.00 91.44 254 GLN A C 1
ATOM 2108 O O . GLN A 1 254 ? 8.390 16.972 7.775 1.00 91.44 254 GLN A O 1
ATOM 2113 N N . PHE A 1 255 ? 9.458 15.939 6.123 1.00 90.56 255 PHE A N 1
ATOM 2114 C CA . PHE A 1 255 ? 8.699 14.685 6.256 1.00 90.56 255 PHE A CA 1
ATOM 2115 C C . PHE A 1 255 ? 8.727 14.047 7.660 1.00 90.56 255 PHE A C 1
ATOM 2117 O O . PHE A 1 255 ? 7.836 13.266 7.995 1.00 90.56 255 PHE A O 1
ATOM 2124 N N . MET A 1 256 ? 9.727 14.364 8.489 1.00 90.19 256 MET A N 1
ATOM 2125 C CA . MET A 1 256 ? 9.816 13.867 9.868 1.00 90.19 256 MET A CA 1
ATOM 2126 C C . MET A 1 256 ? 8.899 14.612 10.842 1.00 90.19 256 MET A C 1
ATOM 2128 O O . MET A 1 256 ? 8.514 14.029 11.857 1.00 90.19 256 MET A O 1
ATOM 2132 N N . ASP A 1 257 ? 8.520 15.849 10.524 1.00 91.00 257 ASP A N 1
ATOM 2133 C CA . ASP A 1 257 ? 7.683 16.681 11.379 1.00 91.00 257 ASP A CA 1
ATOM 2134 C C . ASP A 1 257 ? 6.204 16.323 11.205 1.00 91.00 257 ASP A C 1
ATOM 2136 O O . ASP A 1 257 ? 5.738 15.944 10.124 1.00 91.00 257 ASP A O 1
ATOM 2140 N N . LEU A 1 258 ? 5.437 16.434 12.291 1.00 91.81 258 LEU A N 1
ATOM 2141 C CA . LEU A 1 258 ? 3.987 16.313 12.207 1.00 91.81 258 LEU A CA 1
ATOM 2142 C C . LEU A 1 258 ? 3.404 17.643 11.707 1.00 91.81 258 LEU A C 1
ATOM 2144 O O . LEU A 1 258 ? 3.733 18.684 12.277 1.00 91.81 258 LEU A O 1
ATOM 2148 N N . PRO A 1 259 ? 2.488 17.632 10.721 1.00 92.38 259 PRO A N 1
ATOM 2149 C CA . PRO A 1 259 ? 1.785 18.846 10.317 1.00 92.38 259 PRO A CA 1
ATOM 2150 C C . PRO A 1 259 ? 0.895 19.363 11.455 1.00 92.38 259 PRO A C 1
ATOM 2152 O O . PRO A 1 259 ? 0.660 18.656 12.444 1.00 92.38 259 PRO A O 1
ATOM 2155 N N . GLU A 1 260 ? 0.357 20.573 11.310 1.00 91.94 260 GLU A N 1
ATOM 2156 C CA . GLU A 1 260 ? -0.646 21.122 12.232 1.00 91.94 260 GLU A CA 1
ATOM 2157 C C . GLU A 1 260 ? -1.811 20.146 12.436 1.00 91.94 260 GLU A C 1
ATOM 2159 O O . GLU A 1 260 ? -2.169 19.379 11.538 1.00 91.94 260 GLU A O 1
ATOM 2164 N N . LYS A 1 261 ? -2.383 20.127 13.643 1.00 90.38 261 LYS A N 1
ATOM 2165 C CA . LYS A 1 261 ? -3.335 19.088 14.061 1.00 90.38 261 LYS A CA 1
ATOM 2166 C C . LYS A 1 261 ? -4.596 19.080 13.191 1.00 90.38 261 LYS A C 1
ATOM 2168 O O . LYS A 1 261 ? -5.170 18.023 12.946 1.00 90.38 261 LYS A O 1
ATOM 2173 N N . GLU A 1 262 ? -4.984 20.244 12.703 1.00 89.69 262 GLU A N 1
ATOM 2174 C CA . GLU A 1 262 ? -6.146 20.519 11.867 1.00 89.69 262 GLU A CA 1
ATOM 2175 C C . GLU A 1 262 ? -5.981 19.952 10.448 1.00 89.69 262 GLU A C 1
ATOM 2177 O O . GLU A 1 262 ? -6.971 19.668 9.781 1.00 89.69 262 GLU A O 1
ATOM 2182 N N . LEU A 1 263 ? -4.737 19.727 10.007 1.00 90.19 263 LEU A N 1
ATOM 2183 C CA . LEU A 1 263 ? -4.400 19.136 8.707 1.00 90.19 263 LEU A CA 1
ATOM 2184 C C . LEU A 1 263 ? -4.299 17.602 8.756 1.00 90.19 263 LEU A C 1
ATOM 2186 O O . LEU A 1 263 ? -4.108 16.957 7.727 1.00 90.19 263 LEU A O 1
ATOM 2190 N N . ARG A 1 264 ? -4.414 16.996 9.945 1.00 92.12 264 ARG A N 1
ATOM 2191 C CA . ARG A 1 264 ? -4.274 15.547 10.175 1.00 92.12 264 ARG A CA 1
ATOM 2192 C C . ARG A 1 264 ? -5.590 14.812 9.915 1.00 92.12 264 ARG A C 1
ATOM 2194 O O . ARG A 1 264 ? -6.141 14.176 10.818 1.00 92.12 264 ARG A O 1
ATOM 2201 N N . LEU A 1 265 ? -6.111 14.947 8.697 1.00 89.62 265 LEU A N 1
ATOM 2202 C CA . LEU A 1 265 ? -7.405 14.409 8.274 1.00 89.62 265 LEU A CA 1
ATOM 2203 C C . LEU A 1 265 ? -7.251 13.435 7.092 1.00 89.62 265 LEU A C 1
ATOM 2205 O O . LEU A 1 265 ? -6.368 13.647 6.260 1.00 89.62 265 LEU A O 1
ATOM 2209 N N . PRO A 1 266 ? -8.120 12.411 6.981 1.00 86.69 266 PRO A N 1
ATOM 2210 C CA . PRO A 1 266 ? -8.151 11.527 5.824 1.00 86.69 266 PRO A CA 1
ATOM 2211 C C . PRO A 1 266 ? -8.543 12.266 4.561 1.00 86.69 266 PRO A C 1
ATOM 2213 O O . PRO A 1 266 ? -9.419 13.137 4.577 1.00 86.69 266 PRO A O 1
ATOM 2216 N N . LYS A 1 267 ? -7.930 11.864 3.450 1.00 84.69 267 LYS A N 1
ATOM 2217 C CA . LYS A 1 267 ? -8.220 12.419 2.132 1.00 84.69 267 LYS A CA 1
ATOM 2218 C C . LYS A 1 267 ? -9.634 12.053 1.682 1.00 84.69 267 LYS A C 1
ATOM 2220 O O . LYS A 1 267 ? -10.340 12.912 1.153 1.00 84.69 267 LYS A O 1
ATOM 2225 N N . ASN A 1 268 ? -10.085 10.820 1.940 1.00 82.50 268 ASN A N 1
ATOM 2226 C CA . ASN A 1 268 ? -11.447 10.376 1.649 1.00 82.50 268 ASN A CA 1
ATOM 2227 C C . ASN A 1 268 ? -12.260 10.175 2.936 1.00 82.50 268 ASN A C 1
ATOM 2229 O O . ASN A 1 268 ? -12.190 9.147 3.604 1.00 82.50 268 ASN A O 1
ATOM 2233 N N . MET A 1 269 ? -13.138 11.134 3.247 1.00 79.62 269 MET A N 1
ATOM 2234 C CA . MET A 1 269 ? -14.049 11.025 4.401 1.00 79.62 269 MET A CA 1
ATOM 2235 C C . MET A 1 269 ? -15.210 10.030 4.198 1.00 79.62 269 MET A C 1
ATOM 2237 O O . MET A 1 269 ? -15.895 9.683 5.154 1.00 79.62 269 MET A O 1
ATOM 2241 N N . ASP A 1 270 ? -15.442 9.574 2.964 1.00 86.88 270 ASP A N 1
ATOM 2242 C CA . ASP A 1 270 ? -16.595 8.752 2.547 1.00 86.88 270 ASP A CA 1
ATOM 2243 C C . ASP A 1 270 ? -16.248 7.258 2.360 1.00 86.88 270 ASP A C 1
ATOM 2245 O O . ASP A 1 270 ? -16.919 6.524 1.626 1.00 86.88 270 ASP A O 1
ATOM 2249 N N . ILE A 1 271 ? -15.171 6.812 2.999 1.00 91.00 271 ILE A N 1
ATOM 2250 C CA . ILE A 1 271 ? -14.678 5.440 2.934 1.00 91.00 271 ILE A CA 1
ATOM 2251 C C . ILE A 1 271 ? -15.633 4.442 3.610 1.00 91.00 271 ILE A C 1
ATOM 2253 O O . ILE A 1 271 ? -16.076 4.650 4.740 1.00 91.00 271 ILE A O 1
ATOM 2257 N N . ASP A 1 272 ? -15.941 3.335 2.928 1.00 93.56 272 ASP A N 1
ATOM 2258 C CA . ASP A 1 272 ? -16.679 2.198 3.484 1.00 93.56 272 ASP A CA 1
ATOM 2259 C C . ASP A 1 272 ? -15.849 0.915 3.324 1.00 93.56 272 ASP A C 1
ATOM 2261 O O . ASP A 1 272 ? -15.879 0.263 2.279 1.00 93.56 272 ASP A O 1
ATOM 2265 N N . PRO A 1 273 ? -15.063 0.546 4.348 1.00 94.62 273 PRO A N 1
ATOM 2266 C CA . PRO A 1 273 ? -14.209 -0.625 4.288 1.00 94.62 273 PRO A CA 1
ATOM 2267 C C . PRO A 1 273 ? -14.999 -1.920 4.472 1.00 94.62 273 PRO A C 1
ATOM 2269 O O . PRO A 1 273 ? -14.384 -2.971 4.456 1.00 94.62 273 PRO A O 1
ATOM 2272 N N . VAL A 1 274 ? -16.308 -1.900 4.732 1.00 94.56 274 VAL A N 1
ATOM 2273 C CA . VAL A 1 274 ? -17.045 -3.104 5.154 1.00 94.56 274 VAL A CA 1
ATOM 2274 C C . VAL A 1 274 ? -18.147 -3.532 4.194 1.00 94.56 274 VAL A C 1
ATOM 2276 O O . VAL A 1 274 ? -18.614 -4.663 4.324 1.00 94.56 274 VAL A O 1
ATOM 2279 N N . HIS A 1 275 ? -18.538 -2.672 3.256 1.00 92.38 275 HIS A N 1
ATOM 2280 C CA . HIS A 1 275 ? -19.514 -2.989 2.217 1.00 92.38 275 HIS A CA 1
ATOM 2281 C C . HIS A 1 275 ? -18.920 -2.738 0.828 1.00 92.38 275 HIS A C 1
ATOM 2283 O O . HIS A 1 275 ? -18.413 -1.650 0.545 1.00 92.38 275 HIS A O 1
ATOM 2289 N N . GLY A 1 276 ? -19.032 -3.731 -0.057 1.00 89.88 276 GLY A N 1
ATOM 2290 C CA . GLY A 1 276 ? -18.615 -3.612 -1.455 1.00 89.88 276 GLY A CA 1
ATOM 2291 C C . GLY A 1 276 ? -19.557 -2.722 -2.273 1.00 89.88 276 GLY A C 1
ATOM 2292 O O . GLY A 1 276 ? -20.738 -2.567 -1.948 1.00 89.88 276 GLY A O 1
ATOM 2293 N N . CYS A 1 277 ? -19.057 -2.151 -3.372 1.00 86.12 277 CYS A N 1
ATOM 2294 C CA . CYS A 1 277 ? -19.843 -1.215 -4.185 1.00 86.12 277 CYS A CA 1
ATOM 2295 C C . CYS A 1 277 ? -21.109 -1.828 -4.785 1.00 86.12 277 CYS A C 1
ATOM 2297 O O . CYS A 1 277 ? -22.148 -1.170 -4.832 1.00 86.12 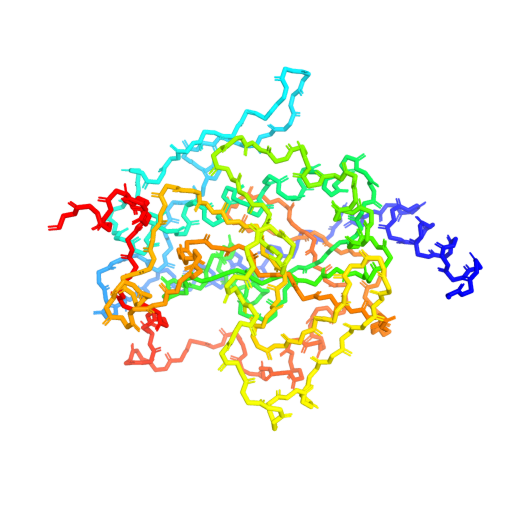277 CYS A O 1
ATOM 2299 N N . GLU A 1 278 ? -21.051 -3.094 -5.198 1.00 83.25 278 GLU A N 1
ATOM 2300 C CA . GLU A 1 278 ? -22.212 -3.800 -5.740 1.00 83.25 278 GLU A CA 1
ATOM 2301 C C . GLU A 1 278 ? -23.330 -3.952 -4.701 1.00 83.25 278 GLU A C 1
ATOM 2303 O O . GLU A 1 278 ? -24.502 -3.774 -5.033 1.00 83.25 278 GLU A O 1
ATOM 2308 N N . GLU A 1 279 ? -22.986 -4.239 -3.441 1.00 86.19 279 GLU A N 1
ATOM 2309 C CA . GLU A 1 279 ? -23.960 -4.347 -2.350 1.00 86.19 279 GLU A CA 1
ATOM 2310 C C . GLU A 1 279 ? -24.644 -3.001 -2.096 1.00 86.19 279 GLU A C 1
ATOM 2312 O O . GLU A 1 279 ? -25.866 -2.933 -1.954 1.00 86.19 279 GLU A O 1
ATOM 2317 N N . LEU A 1 280 ? -23.857 -1.924 -2.067 1.00 85.38 280 LEU A N 1
ATOM 2318 C CA . LEU A 1 280 ? -24.361 -0.579 -1.809 1.00 85.38 280 LEU A CA 1
ATOM 2319 C C . LEU A 1 280 ? -25.198 -0.026 -2.968 1.00 85.38 280 LEU A C 1
ATOM 2321 O O . LEU A 1 280 ? -26.140 0.712 -2.717 1.00 85.38 280 LEU A O 1
ATOM 2325 N N . SER A 1 281 ? -24.894 -0.396 -4.214 1.00 80.19 281 SER A N 1
ATOM 2326 C CA . SER A 1 281 ? -25.624 0.072 -5.405 1.00 80.19 281 SER A CA 1
ATOM 2327 C C . SER A 1 281 ? -27.051 -0.479 -5.542 1.00 80.19 281 SER A C 1
ATOM 2329 O O . SER A 1 281 ? -27.840 0.050 -6.319 1.00 80.19 281 SER A O 1
ATOM 2331 N N . LYS A 1 282 ? -27.379 -1.553 -4.810 1.00 76.38 282 LYS A N 1
ATOM 2332 C CA . LYS A 1 282 ? -28.697 -2.211 -4.831 1.00 76.38 282 LYS A CA 1
ATOM 2333 C C . LYS A 1 282 ? -29.683 -1.643 -3.800 1.00 76.38 282 LYS A C 1
ATOM 2335 O O . LYS A 1 282 ? -30.834 -2.076 -3.794 1.00 76.38 282 LYS A O 1
ATOM 2340 N N . LYS A 1 283 ? -29.228 -0.759 -2.908 1.00 58.94 283 LYS A N 1
ATOM 2341 C CA . LYS A 1 283 ? -30.029 -0.118 -1.850 1.00 58.94 283 LYS A CA 1
ATOM 2342 C C . LYS A 1 283 ? -30.483 1.266 -2.299 1.00 58.94 283 LYS A C 1
ATOM 2344 O O . LYS A 1 283 ? -31.619 1.629 -1.931 1.00 58.94 283 LYS A O 1
#

Radius of gyration: 18.57 Å; Cα contacts (8 Å, |Δi|>4): 489; chains: 1; bounding box: 54×45×49 Å

Mean predicted aligned error: 6.73 Å

Secondary structure (DSSP, 8-state):
--HHHHHHHHHHHSSS---TT--THHHHHHHHHHHTTS--SSSS-SSPPPHHHH---EEETTEEE----GGG-SSHHHHHHHHHHHHHHHHHHHHHHTT---EE-HHHHHHHHHHSS--TT---EEEEEEHHHHHHIIIIIGGGS-TTEEEE-TTT-GGGGTT--GGGTTSSEEEETTTEEEETT---EEEETT-EEHHHHHTT--S--SSEEEEEEESSPPTT-PSPEEEEETTEEEEE-TTHHHHHHHH-TTTTSPPPGGG---S-TTEESSS-HHHHHT-

Foldseek 3Di:
DDPVVVVVCLCWQPNPDLPPDDQLVPQQVVLQVVQQVDDAPDPDGQADQFLVNVDDWAQDPVGTPQDQPLVVDPDLQSSLQNVQVSLQSSVQRLCVVVVFDKAWDDQQLLCLNRHLAHRTQERATEMEGEQVSVLCCVPPRQVSDPPQKHWD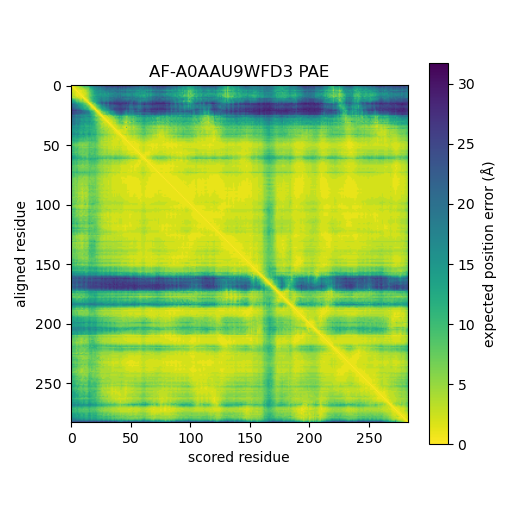ACVVWVLLPDDDDPVQQPDDWDADPSRGIDDPPRFIWIAGQFWAQCVCVVVVRRGGHAYIYGYHYDNDDDPQQTNWHWTRHSRDTGTHGRVNVVRCCVVPVPSNDDPDSVPSHYPRPRIGSGGGPVRVNVD

Solvent-accessible surface area (backbone atoms only — not comparable to full-atom values): 16216 Å² total; per-residue (Å²): 133,59,69,66,59,50,54,44,48,59,43,43,57,63,61,60,68,57,58,86,74,58,70,62,46,71,61,9,53,52,38,31,69,61,51,50,75,51,79,62,80,53,89,70,56,55,65,63,85,37,52,53,80,77,45,71,69,49,79,52,97,94,39,76,54,56,74,90,57,30,88,76,35,94,32,70,66,48,17,37,45,48,47,48,52,50,54,52,49,54,51,49,50,55,23,61,77,66,74,42,72,54,25,44,35,73,69,42,36,44,7,29,51,41,48,35,19,66,44,69,39,58,82,73,40,41,33,38,29,44,42,74,52,46,49,47,35,68,78,65,48,52,82,71,54,56,88,64,41,45,67,45,37,64,86,74,32,62,51,65,63,77,78,76,63,86,85,61,58,79,83,51,71,43,75,44,94,92,82,43,75,35,30,69,90,58,48,41,29,47,27,43,57,50,11,12,33,51,60,38,71,78,67,72,52,81,41,93,57,38,52,43,42,40,40,45,67,34,84,71,82,68,88,54,36,65,49,37,32,49,36,44,39,30,73,41,78,40,47,28,43,52,44,42,68,62,56,45,42,71,80,38,75,61,65,85,58,80,72,62,65,88,70,53,56,50,87,65,85,51,65,32,62,79,47,20,50,73,68,60,72,77,110

InterPro domains:
  IPR007074 LicD/FKTN/FKRP, nucleotidyltransferase domain [PF04991] (96-222)

Nearest PDB structures (foldseek):
  6l7s-assembly1_C  TM=6.352E-01  e=6.152E-07  Homo sapiens
  6kal-assembly1_A  TM=5.945E-01  e=2.938E-07  Homo sapiens
  6l7t-assembly1_B  TM=6.307E-01  e=2.536E-06  Homo sapiens
  6l7t-assembly1_D  TM=5.924E-01  e=7.870E-07  Homo sapiens
  6l7u-assembly1_A  TM=5.561E-01  e=3.125E-07  Homo sapiens

Organism: NCBI:txid46732